Protein AF-W4LD55-F1 (afdb_monomer)

Organism: Entotheonella factor (NCBI:txid1429438)

Solvent-accessible surface area (backbone atoms only — not comparable to full-atom values): 10239 Å² total; per-residue (Å²): 138,57,74,70,55,60,53,50,52,51,53,53,50,52,52,50,54,53,56,60,57,56,64,62,52,56,57,54,54,51,50,52,51,52,32,53,51,38,55,53,46,55,49,50,61,71,70,50,87,52,65,65,62,43,61,71,48,47,62,62,53,52,53,50,45,52,56,52,32,73,79,42,75,81,41,36,62,46,27,16,40,42,3,40,52,31,7,55,43,19,62,71,68,42,89,46,65,74,56,14,34,56,34,6,49,52,5,30,55,29,4,52,51,11,28,20,73,75,38,65,76,55,64,53,50,81,87,45,53,70,66,66,43,56,67,50,55,77,75,62,46,51,93,43,35,65,27,52,49,14,31,49,50,2,45,52,26,29,28,66,56,35,70,87,38,66,74,46,57,68,45,48,67,58,48,50,57,49,49,57,51,40,52,64,30,43,53,56,48,56,62,63,75,76,112

Nearest PDB structures (foldseek):
  3uum-assembly2_B  TM=3.494E-01  e=8.112E+00  Rattus norvegicus
  6rk8-assembly1_A-2  TM=3.144E-01  e=7.367E+00  Homo sapiens

Secondary structure (DSSP, 8-state):
--HHHHHHHHHHHHHHHHHHHHHHHHHHHHHHHHHHHHHHHHHHHHT-S-HHHHHHHHHHHHHHHHHHHHH-TT-HHHHHHHHHHHHHHHHHT--SHHHHHHHHHHHHHHHHHHHHHH-GGGGG-TT--HHHHHHHHTT--GGGHHHHHHHHHHHHHHHHHTTT-HHHHTTHHHHHHHHHHHHHHHHHHHHHT--

Radius of gyration: 21.53 Å; Cα contacts (8 Å, |Δi|>4): 194; chains: 1; bounding box: 39×42×78 Å

Foldseek 3Di:
DPPPPVVVVVVVVVVVVVVVVVVVVVLVVLLVVLLVVLVVVLVVLVPDPDVVCSLVPLVVVLVVLVVSCVSVVQSLSSLLSNLLSLLVNLQPNPPDLVSSLVSLVSSLVSLLSSLCSVQVLSVPVVPDDPVSLLVSLVVDALSCLSSLVSNLSSLVSNCSSVVVDPVSVVCVVVSVSSVVSSVVRNVVVVVVVVD

pLDDT: mean 87.51, std 13.35, range [39.06, 98.56]

Structure (mmCIF, N/CA/C/O backbone):
data_AF-W4LD55-F1
#
_entry.id   AF-W4LD55-F1
#
loop_
_atom_site.group_PDB
_atom_site.id
_atom_site.type_symbol
_atom_site.label_atom_id
_atom_site.label_alt_id
_atom_site.label_comp_id
_atom_site.label_asym_id
_atom_site.label_entity_id
_atom_site.label_seq_id
_atom_site.pdbx_PDB_ins_code
_atom_site.Cartn_x
_atom_site.Cartn_y
_atom_site.Cartn_z
_atom_site.occupancy
_atom_site.B_iso_or_equiv
_atom_site.auth_seq_id
_atom_site.auth_comp_id
_atom_site.auth_asym_id
_atom_site.auth_atom_id
_atom_site.pdbx_PDB_model_num
ATOM 1 N N . MET A 1 1 ? 19.442 9.536 60.470 1.00 50.34 1 MET A N 1
ATOM 2 C CA . MET A 1 1 ? 19.322 9.179 59.034 1.00 50.34 1 MET A CA 1
ATOM 3 C C . MET A 1 1 ? 17.837 8.988 58.749 1.00 50.34 1 MET A C 1
ATOM 5 O O . MET A 1 1 ? 17.225 8.256 59.496 1.00 50.34 1 MET A O 1
ATOM 9 N N . SER A 1 2 ? 17.140 9.621 57.807 1.00 54.66 2 SER A N 1
ATOM 10 C CA . SER A 1 2 ? 17.554 9.988 56.449 1.00 54.66 2 SER A CA 1
ATOM 11 C C . SER A 1 2 ? 16.380 10.677 55.697 1.00 54.66 2 SER A C 1
ATOM 13 O O . SER A 1 2 ? 16.038 10.308 54.577 1.00 54.66 2 SER A O 1
ATOM 15 N N . ILE A 1 3 ? 15.745 11.700 56.293 1.00 56.81 3 ILE A N 1
ATOM 16 C CA . ILE A 1 3 ? 14.807 12.613 55.591 1.00 56.81 3 ILE A CA 1
ATOM 17 C C . ILE A 1 3 ? 15.403 13.182 54.280 1.00 56.81 3 ILE A C 1
ATOM 19 O O . ILE A 1 3 ? 14.704 13.133 53.264 1.00 56.81 3 ILE A O 1
ATOM 23 N N . PRO A 1 4 ? 16.685 13.617 54.217 1.00 62.56 4 PRO A N 1
ATOM 24 C CA . PRO A 1 4 ? 17.273 14.087 52.955 1.00 62.56 4 PRO A CA 1
ATOM 25 C C . PRO A 1 4 ? 17.385 12.989 51.885 1.00 62.56 4 PRO A C 1
ATOM 27 O O . PRO A 1 4 ? 17.342 13.276 50.693 1.00 62.56 4 PRO A O 1
ATOM 30 N N . TYR A 1 5 ? 17.461 11.718 52.289 1.00 62.50 5 TYR A N 1
ATOM 31 C CA . TYR A 1 5 ? 17.631 10.593 51.368 1.00 62.50 5 TYR A CA 1
ATOM 32 C C . TYR A 1 5 ? 16.333 10.266 50.621 1.00 62.50 5 TYR A C 1
ATOM 34 O O . TYR A 1 5 ? 16.361 9.973 49.430 1.00 62.50 5 TYR A O 1
ATOM 42 N N . ARG A 1 6 ? 15.175 10.392 51.289 1.00 68.56 6 ARG A N 1
ATOM 43 C CA . ARG A 1 6 ? 13.857 10.208 50.654 1.00 68.56 6 ARG A CA 1
ATOM 44 C C . ARG A 1 6 ? 13.518 11.328 49.668 1.00 68.56 6 ARG A C 1
ATOM 46 O O . ARG A 1 6 ? 12.853 11.066 48.668 1.00 68.56 6 ARG A O 1
ATOM 53 N N . LEU A 1 7 ? 13.978 12.551 49.941 1.00 68.50 7 LEU A N 1
ATOM 54 C CA . LEU A 1 7 ? 13.808 13.687 49.034 1.00 68.50 7 LEU A CA 1
ATOM 55 C C . LEU A 1 7 ? 14.691 13.529 47.787 1.00 68.50 7 LEU A C 1
ATOM 57 O O . LEU A 1 7 ? 14.204 13.673 46.670 1.00 68.50 7 LEU A O 1
ATOM 61 N N . CYS A 1 8 ? 15.954 13.134 47.979 1.00 73.88 8 CYS A N 1
ATOM 62 C CA . CYS A 1 8 ? 16.900 12.888 46.891 1.00 73.88 8 CYS A CA 1
ATOM 63 C C . CYS A 1 8 ? 16.430 11.744 45.970 1.00 73.88 8 CYS A C 1
ATOM 65 O O . CYS A 1 8 ? 16.435 11.887 44.749 1.00 73.88 8 CYS A O 1
ATOM 67 N N . LEU A 1 9 ? 15.908 10.650 46.542 1.00 76.12 9 LEU A N 1
ATOM 68 C CA . LEU A 1 9 ? 15.393 9.509 45.774 1.00 76.12 9 LEU A CA 1
ATOM 69 C C . LEU A 1 9 ? 14.199 9.884 44.873 1.00 76.12 9 LEU A C 1
ATOM 71 O O . LEU A 1 9 ? 14.117 9.426 43.736 1.00 76.12 9 LEU A O 1
ATOM 75 N N . ARG A 1 10 ? 13.296 10.754 45.350 1.00 77.44 10 ARG A N 1
ATOM 76 C CA . ARG A 1 10 ? 12.141 11.231 44.566 1.00 77.44 10 ARG A CA 1
ATOM 77 C C . ARG A 1 10 ? 12.545 12.164 43.426 1.00 77.44 10 ARG A C 1
ATOM 79 O O . ARG A 1 10 ? 11.961 12.078 42.350 1.00 77.44 10 ARG A O 1
ATOM 86 N N . VAL A 1 11 ? 13.545 13.021 43.640 1.00 81.19 11 VAL A N 1
ATOM 87 C CA . VAL A 1 11 ? 14.085 13.897 42.586 1.00 81.19 11 VAL A CA 1
ATOM 88 C C . VAL A 1 11 ? 14.760 13.067 41.493 1.00 81.19 11 VAL A C 1
ATOM 90 O O . VAL A 1 11 ? 14.512 13.303 40.314 1.00 81.19 11 VAL A O 1
ATOM 93 N N . VAL A 1 12 ? 15.529 12.038 41.867 1.00 82.62 12 VAL A N 1
ATOM 94 C CA . VAL A 1 12 ? 16.151 11.111 40.906 1.00 82.62 12 VAL A CA 1
ATOM 95 C C . VAL A 1 12 ? 15.097 10.312 40.130 1.00 82.62 12 VAL A C 1
ATOM 97 O O . VAL A 1 12 ? 15.218 10.186 38.915 1.00 82.62 12 VAL A O 1
ATOM 100 N N . GLN A 1 13 ? 14.031 9.828 40.781 1.00 81.50 13 GLN A N 1
ATOM 101 C CA . GLN A 1 13 ? 12.931 9.142 40.087 1.00 81.50 13 GLN A CA 1
ATOM 102 C C . GLN A 1 13 ? 12.195 10.056 39.096 1.00 81.50 13 GLN A C 1
ATOM 104 O O . GLN A 1 13 ? 11.916 9.630 37.979 1.00 81.50 13 GLN A O 1
ATOM 109 N N . LEU A 1 14 ? 11.908 11.308 39.468 1.00 82.44 14 LEU A N 1
ATOM 110 C CA . LEU A 1 14 ? 11.265 12.273 38.568 1.00 82.44 14 LEU A CA 1
ATOM 111 C C . LEU A 1 14 ? 12.168 12.646 37.384 1.00 82.44 14 LEU A C 1
ATOM 113 O O . LEU A 1 14 ? 11.680 12.751 36.261 1.00 82.44 14 LEU A O 1
ATOM 117 N N . ALA A 1 15 ? 13.479 12.779 37.608 1.00 80.44 15 ALA A N 1
ATOM 118 C CA . ALA A 1 15 ? 14.450 13.012 36.542 1.00 80.44 15 ALA A CA 1
ATOM 119 C C . ALA A 1 15 ? 14.557 11.813 35.583 1.00 80.44 15 ALA A C 1
ATOM 121 O O . ALA A 1 15 ? 14.589 12.011 34.371 1.00 80.44 15 ALA A O 1
ATOM 122 N N . LEU A 1 16 ? 14.539 10.574 36.098 1.00 78.44 16 LEU A N 1
ATOM 123 C CA . LEU A 1 16 ? 14.516 9.366 35.264 1.00 78.44 16 LEU A CA 1
ATOM 124 C C . LEU A 1 16 ? 13.236 9.276 34.423 1.00 78.44 16 LEU A C 1
ATOM 126 O O . LEU A 1 16 ? 13.314 8.991 33.234 1.00 78.44 16 LEU A O 1
ATOM 130 N N . ILE A 1 17 ? 12.065 9.554 35.006 1.00 78.81 17 ILE A N 1
ATOM 131 C CA . ILE A 1 17 ? 10.785 9.538 34.277 1.00 78.81 17 ILE A CA 1
ATOM 132 C C . ILE A 1 17 ? 10.765 10.627 33.192 1.00 78.81 17 ILE A C 1
ATOM 134 O O . ILE A 1 17 ? 10.321 10.366 32.075 1.00 78.81 17 ILE A O 1
ATOM 138 N N . GLY A 1 18 ? 11.296 11.819 33.486 1.00 75.81 18 GLY A N 1
ATOM 139 C CA . GLY A 1 18 ? 11.448 12.893 32.501 1.00 75.81 18 GLY A CA 1
ATOM 140 C C . GLY A 1 18 ? 12.381 12.514 31.346 1.00 75.81 18 GLY A C 1
ATOM 141 O O . GLY A 1 18 ? 12.059 12.774 30.188 1.00 75.81 18 GLY A O 1
ATOM 142 N N . LEU A 1 19 ? 13.496 11.837 31.641 1.00 70.75 19 LEU A N 1
ATOM 143 C CA . LEU A 1 19 ? 14.447 11.371 30.630 1.00 70.75 19 LEU A CA 1
ATOM 144 C C . LEU A 1 19 ? 13.855 10.252 29.752 1.00 70.75 19 LEU A C 1
ATOM 146 O O . LEU A 1 19 ? 14.026 10.283 28.537 1.00 70.75 19 LEU A O 1
ATOM 150 N N . LEU A 1 20 ? 13.088 9.316 30.330 1.00 62.50 20 LEU A N 1
ATOM 151 C CA . LEU A 1 20 ? 12.370 8.289 29.561 1.00 62.50 20 LEU A CA 1
ATOM 152 C C . LEU A 1 20 ? 11.254 8.878 28.678 1.00 62.50 20 LEU A C 1
ATOM 154 O O . LEU A 1 20 ? 11.018 8.371 27.583 1.00 62.50 20 LEU A O 1
ATOM 158 N N . GLY A 1 21 ? 10.591 9.954 29.114 1.00 62.47 21 GLY A N 1
ATOM 159 C CA . GLY A 1 21 ? 9.549 10.631 28.332 1.00 62.47 21 GLY A CA 1
ATOM 160 C C . GLY A 1 21 ? 10.072 11.389 27.105 1.00 62.47 21 GLY A C 1
ATOM 161 O O . GLY A 1 21 ? 9.354 11.533 26.119 1.00 62.47 21 GLY A O 1
ATOM 162 N N . LEU A 1 22 ? 11.331 11.837 27.124 1.00 60.56 22 LEU A N 1
ATOM 163 C CA . LEU A 1 22 ? 11.954 12.542 25.994 1.00 60.56 22 LEU A CA 1
ATOM 164 C C . LEU A 1 22 ? 12.282 11.608 24.816 1.00 60.56 22 LEU A C 1
ATOM 166 O O . LEU A 1 22 ? 12.295 12.051 23.668 1.00 60.56 22 LEU A O 1
ATOM 170 N N . HIS A 1 23 ? 12.491 10.312 25.066 1.00 58.44 23 HIS A N 1
ATOM 171 C CA . HIS A 1 23 ? 12.838 9.351 24.015 1.00 58.44 23 HIS A CA 1
ATOM 172 C C . HIS A 1 23 ? 11.662 8.976 23.097 1.00 58.44 23 HIS A C 1
ATOM 174 O O . HIS A 1 23 ? 11.882 8.671 21.926 1.00 58.44 23 HIS A O 1
ATOM 180 N N . THR A 1 24 ? 10.414 9.038 23.571 1.00 59.38 24 THR A N 1
ATOM 181 C CA . THR A 1 24 ? 9.228 8.687 22.761 1.00 59.38 24 THR A CA 1
ATOM 182 C C . THR A 1 24 ? 8.744 9.837 21.867 1.00 59.38 24 THR A C 1
ATOM 184 O O . THR A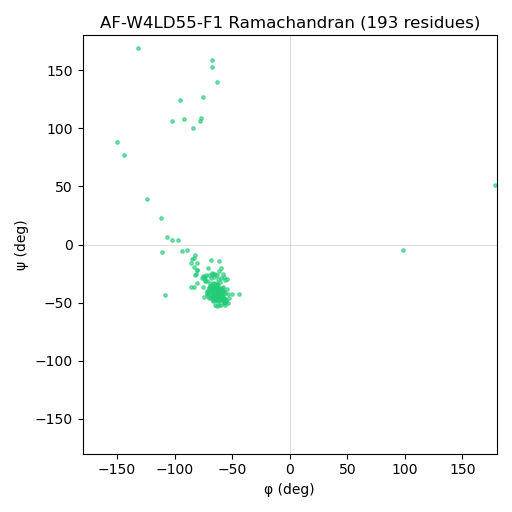 1 24 ? 8.065 9.608 20.861 1.00 59.38 24 THR A O 1
ATOM 187 N N . GLY A 1 25 ? 9.133 11.077 22.182 1.00 59.34 25 GLY A N 1
ATOM 188 C CA . GLY A 1 25 ? 8.743 12.270 21.427 1.00 59.34 25 GLY A CA 1
ATOM 189 C C . GLY A 1 25 ? 9.426 12.394 20.060 1.00 59.34 25 GLY A C 1
ATOM 190 O O . GLY A 1 25 ? 8.766 12.712 19.072 1.00 59.34 25 GLY A O 1
ATOM 191 N N . CYS A 1 26 ? 10.727 12.096 19.965 1.00 62.19 26 CYS A N 1
ATOM 192 C CA . CYS A 1 26 ? 11.478 12.241 18.710 1.00 62.19 26 CYS A CA 1
ATOM 193 C C . CYS A 1 26 ? 11.019 11.261 17.622 1.00 62.19 26 CYS A C 1
ATOM 195 O O . CYS A 1 26 ? 10.903 11.650 16.461 1.00 62.19 26 CYS A O 1
ATOM 197 N N . ALA A 1 27 ? 10.704 10.015 17.993 1.00 67.69 27 ALA A N 1
ATOM 198 C CA . ALA A 1 27 ? 10.224 9.004 17.050 1.00 67.69 27 ALA A CA 1
ATOM 199 C C . ALA A 1 27 ? 8.907 9.432 16.377 1.00 67.69 27 ALA A C 1
ATOM 201 O O . ALA A 1 27 ? 8.754 9.313 15.163 1.00 67.69 27 ALA A O 1
ATOM 202 N N . SER A 1 28 ? 7.993 10.024 17.152 1.00 71.06 28 SER A N 1
ATOM 203 C CA . SER A 1 28 ? 6.706 10.519 16.647 1.00 71.06 28 SER A CA 1
ATOM 204 C C . SER A 1 28 ? 6.869 11.709 15.691 1.00 71.06 28 SER A C 1
ATOM 206 O O . SER A 1 28 ? 6.162 11.809 14.689 1.00 71.06 28 SER A O 1
ATOM 208 N N . LEU A 1 29 ? 7.818 12.610 15.969 1.00 70.94 29 LEU A N 1
ATOM 209 C CA . LEU A 1 29 ? 8.114 13.752 15.095 1.00 70.94 29 LEU A CA 1
ATOM 210 C C . LEU A 1 29 ? 8.718 13.306 13.758 1.00 70.94 29 LEU A C 1
ATOM 212 O O . LEU A 1 29 ? 8.292 13.779 12.705 1.00 70.94 29 LEU A O 1
ATOM 216 N N . ILE A 1 30 ? 9.669 12.370 13.796 1.00 75.31 30 ILE A N 1
ATOM 217 C CA . ILE A 1 30 ? 10.313 11.826 12.593 1.00 75.31 30 ILE A CA 1
ATOM 218 C C . ILE A 1 30 ? 9.302 11.031 11.755 1.00 75.31 30 ILE A C 1
ATOM 220 O O . ILE A 1 30 ? 9.241 11.229 10.545 1.00 75.31 30 ILE A O 1
ATOM 224 N N . SER A 1 31 ? 8.460 10.204 12.385 1.00 73.75 31 SER A N 1
ATOM 225 C CA . SER A 1 31 ? 7.362 9.476 11.724 1.00 73.75 31 SER A CA 1
ATOM 226 C C . SER A 1 31 ? 6.400 10.417 11.000 1.00 73.75 31 SER A C 1
ATOM 228 O O . SER A 1 31 ? 6.096 10.205 9.827 1.00 73.75 31 SER A O 1
ATOM 230 N N . ASN A 1 32 ? 5.981 11.507 11.649 1.00 77.19 32 ASN A N 1
ATOM 231 C CA . ASN A 1 32 ? 5.100 12.492 11.023 1.00 77.19 32 ASN A CA 1
ATOM 232 C C . ASN A 1 32 ? 5.759 13.192 9.827 1.00 77.19 32 ASN A C 1
ATOM 234 O O . ASN A 1 32 ? 5.103 13.388 8.804 1.00 77.19 32 ASN A O 1
ATOM 238 N N . ALA A 1 33 ? 7.042 13.551 9.931 1.00 76.12 33 ALA A N 1
ATOM 239 C CA . ALA A 1 33 ? 7.782 14.160 8.827 1.00 76.12 33 ALA A CA 1
ATOM 240 C C . ALA A 1 33 ? 7.959 13.186 7.647 1.00 76.12 33 ALA A C 1
ATOM 242 O O . ALA A 1 33 ? 7.712 13.560 6.501 1.00 76.12 33 ALA A O 1
ATOM 243 N N . ALA A 1 34 ? 8.319 11.931 7.928 1.00 78.31 34 ALA A N 1
ATOM 244 C CA . ALA A 1 34 ? 8.456 10.868 6.934 1.00 78.31 34 ALA A CA 1
ATOM 245 C C . ALA A 1 34 ? 7.125 10.570 6.227 1.00 78.31 34 ALA A C 1
ATOM 247 O O . ALA A 1 34 ? 7.075 10.505 5.001 1.00 78.31 34 ALA A O 1
ATOM 248 N N . SER A 1 35 ? 6.033 10.472 6.988 1.00 74.56 35 SER A N 1
ATOM 249 C CA . SER A 1 35 ? 4.676 10.324 6.455 1.00 74.56 35 SER A CA 1
ATOM 250 C C . SER A 1 35 ? 4.273 11.502 5.563 1.00 74.56 35 SER A C 1
ATOM 252 O O . SER A 1 35 ? 3.772 11.300 4.461 1.00 74.56 35 SER A O 1
ATOM 254 N N . GLY A 1 36 ? 4.520 12.739 6.007 1.00 78.69 36 GLY A N 1
ATOM 255 C CA . GLY A 1 36 ? 4.206 13.934 5.222 1.00 78.69 36 GLY A CA 1
ATOM 256 C C . GLY A 1 36 ? 4.999 14.017 3.915 1.00 78.69 36 GLY A C 1
ATOM 257 O O . GLY A 1 36 ? 4.455 14.436 2.895 1.00 78.69 36 GLY A O 1
ATOM 258 N N . LEU A 1 37 ? 6.262 13.581 3.928 1.00 78.69 37 LEU A N 1
ATOM 259 C CA . LEU A 1 37 ? 7.079 13.441 2.724 1.00 78.69 37 LEU A CA 1
ATOM 260 C C . LEU A 1 37 ? 6.503 12.380 1.778 1.00 78.69 37 LEU A C 1
ATOM 262 O O . LEU A 1 37 ? 6.406 12.624 0.578 1.00 78.69 37 LEU A O 1
ATOM 266 N N . ALA A 1 38 ? 6.090 11.230 2.311 1.00 75.81 38 ALA A N 1
ATOM 267 C CA . ALA A 1 38 ? 5.511 10.147 1.524 1.00 75.81 38 ALA A CA 1
ATOM 268 C C . ALA A 1 38 ? 4.201 10.569 0.825 1.00 75.81 38 ALA A C 1
ATOM 270 O O . ALA A 1 38 ? 4.024 10.291 -0.362 1.00 75.81 38 ALA A O 1
ATOM 271 N N . ASP A 1 39 ? 3.333 11.316 1.517 1.00 75.69 39 ASP A N 1
ATOM 272 C CA . ASP A 1 39 ? 2.098 11.871 0.945 1.00 75.69 39 ASP A CA 1
ATOM 273 C C . ASP A 1 39 ? 2.393 12.867 -0.194 1.00 75.69 39 ASP A C 1
ATOM 275 O O . ASP A 1 39 ? 1.828 12.764 -1.287 1.00 75.69 39 ASP A O 1
ATOM 279 N N . GLN A 1 40 ? 3.309 13.817 0.032 1.00 78.50 40 GLN A N 1
ATOM 280 C CA . GLN A 1 40 ? 3.705 14.813 -0.978 1.00 78.50 40 GLN A CA 1
ATOM 281 C C . GLN A 1 40 ? 4.327 14.160 -2.211 1.00 78.50 40 GLN A C 1
ATOM 283 O O . GLN A 1 40 ? 4.088 14.579 -3.343 1.00 78.50 40 GLN A O 1
ATOM 288 N N . LEU A 1 41 ? 5.104 13.107 -1.996 1.00 73.69 41 LEU A N 1
ATOM 289 C CA . LEU A 1 41 ? 5.760 12.376 -3.058 1.00 73.69 41 LEU A CA 1
ATOM 290 C C . LEU A 1 41 ? 4.778 11.546 -3.888 1.00 73.69 41 LEU A C 1
ATOM 292 O O . LEU A 1 41 ? 4.846 11.563 -5.116 1.00 73.69 41 LEU A O 1
ATOM 296 N N . SER A 1 42 ? 3.829 10.870 -3.236 1.00 75.12 42 SER A N 1
ATOM 297 C CA . SER A 1 42 ? 2.747 10.176 -3.938 1.00 75.12 42 SER A CA 1
ATOM 298 C C . SER A 1 42 ? 1.951 11.151 -4.813 1.00 75.12 42 SER A C 1
ATOM 300 O O . SER A 1 42 ? 1.603 10.821 -5.949 1.00 75.12 42 SER A O 1
ATOM 302 N N . ALA A 1 43 ? 1.704 12.372 -4.326 1.00 74.81 43 ALA A N 1
ATOM 303 C CA . ALA A 1 43 ? 1.075 13.428 -5.116 1.00 74.81 43 ALA A CA 1
ATOM 304 C C . ALA A 1 43 ? 1.954 13.880 -6.297 1.00 74.81 43 ALA A C 1
ATOM 306 O O . ALA A 1 43 ? 1.452 14.035 -7.406 1.00 74.81 43 ALA A O 1
ATOM 307 N N . ALA A 1 44 ? 3.265 14.040 -6.100 1.00 76.31 44 ALA A N 1
ATOM 308 C CA . ALA A 1 44 ? 4.187 14.428 -7.168 1.00 76.31 44 ALA A CA 1
ATOM 309 C C . ALA A 1 44 ? 4.268 13.379 -8.290 1.00 76.31 44 ALA A C 1
ATOM 311 O O . ALA A 1 44 ? 4.224 13.738 -9.461 1.00 76.31 44 ALA A O 1
ATOM 312 N N . VAL A 1 45 ? 4.333 12.088 -7.942 1.00 72.88 45 VAL A N 1
ATOM 313 C CA . VAL A 1 45 ? 4.358 10.983 -8.916 1.00 72.88 45 VAL A CA 1
ATOM 314 C C . VAL A 1 45 ? 3.048 10.898 -9.701 1.00 72.88 45 VAL A C 1
ATOM 316 O O . VAL A 1 45 ? 3.071 10.725 -10.914 1.00 72.88 45 VAL A O 1
ATOM 319 N N . THR A 1 46 ? 1.905 11.035 -9.026 1.00 71.44 46 THR A N 1
ATOM 320 C CA . THR A 1 46 ? 0.584 10.939 -9.676 1.00 71.44 46 THR A CA 1
ATOM 321 C C . THR A 1 46 ? 0.226 12.164 -10.514 1.00 71.44 46 THR A C 1
ATOM 323 O O . THR A 1 46 ? -0.521 12.031 -11.479 1.00 71.44 46 THR A O 1
ATOM 326 N N . ASN A 1 47 ? 0.755 13.343 -10.176 1.00 77.44 47 ASN A N 1
ATOM 327 C CA . ASN A 1 47 ? 0.490 14.595 -10.887 1.00 77.44 47 ASN A CA 1
ATOM 328 C C . ASN A 1 47 ? 1.579 14.954 -11.919 1.00 77.44 47 ASN A C 1
ATOM 330 O O . ASN A 1 47 ? 1.528 16.030 -12.515 1.00 77.44 47 ASN A O 1
ATOM 334 N N . GLN A 1 48 ? 2.576 14.084 -12.117 1.00 82.69 48 GLN A N 1
ATOM 335 C CA . GLN A 1 48 ? 3.602 14.250 -13.144 1.00 82.69 48 GLN A CA 1
ATOM 336 C C . GLN A 1 48 ? 3.020 13.923 -14.526 1.00 82.69 48 GLN A C 1
ATOM 338 O O . GLN A 1 48 ? 2.451 12.854 -14.734 1.00 82.69 48 GLN A O 1
ATOM 343 N N . SER A 1 49 ? 3.176 14.846 -15.476 1.00 88.38 49 SER A N 1
ATOM 344 C CA . SER A 1 49 ? 2.651 14.713 -16.838 1.00 88.38 49 SER A CA 1
ATOM 345 C C . SER A 1 49 ? 3.575 13.947 -17.786 1.00 88.38 49 SER A C 1
ATOM 347 O O . SER A 1 49 ? 3.108 13.521 -18.840 1.00 88.38 49 SER A O 1
ATOM 349 N N . ASP A 1 50 ? 4.851 13.766 -17.429 1.00 90.81 50 ASP A N 1
ATOM 350 C CA . ASP A 1 50 ? 5.820 12.966 -18.185 1.00 90.81 50 ASP A CA 1
ATOM 351 C C . ASP A 1 50 ? 6.057 11.575 -17.551 1.00 90.81 50 ASP A C 1
ATOM 353 O O . ASP A 1 50 ? 6.742 11.469 -16.525 1.00 90.81 50 ASP A O 1
ATOM 357 N N . PRO A 1 51 ? 5.532 10.489 -18.154 1.00 87.94 51 PRO A N 1
ATOM 358 C CA . PRO A 1 51 ? 5.709 9.132 -17.647 1.00 87.94 51 PRO A CA 1
ATOM 359 C C . PRO A 1 51 ? 7.164 8.651 -17.617 1.00 87.94 51 PRO A C 1
ATOM 361 O O . PRO A 1 51 ? 7.495 7.853 -16.741 1.00 87.94 51 PRO A O 1
ATOM 364 N N . GLU A 1 52 ? 8.039 9.119 -18.517 1.00 92.12 52 GLU A N 1
ATOM 365 C CA . GLU A 1 52 ? 9.446 8.683 -18.526 1.00 92.12 52 GLU A CA 1
ATOM 366 C C . GLU A 1 52 ? 10.202 9.261 -17.321 1.00 92.12 52 GLU A C 1
ATOM 368 O O . GLU A 1 52 ? 10.906 8.532 -16.625 1.00 92.12 52 GLU A O 1
ATOM 373 N N . THR A 1 53 ? 9.952 10.525 -16.959 1.00 90.38 53 THR A N 1
ATOM 374 C CA . THR A 1 53 ? 10.470 11.097 -15.703 1.00 90.38 53 THR A CA 1
ATOM 375 C C . THR A 1 53 ? 10.020 10.288 -14.478 1.00 90.38 53 THR A C 1
ATOM 377 O O . THR A 1 53 ? 10.814 10.048 -13.564 1.00 90.38 53 THR A O 1
ATOM 380 N N . VAL A 1 54 ? 8.760 9.832 -14.438 1.00 89.12 54 VAL A N 1
ATOM 381 C CA . VAL A 1 54 ? 8.276 8.963 -13.347 1.00 89.12 54 VAL A CA 1
ATOM 382 C C . VAL A 1 54 ? 9.000 7.621 -13.357 1.00 89.12 54 VAL A C 1
ATOM 384 O O . VAL A 1 54 ? 9.432 7.156 -12.301 1.00 89.12 54 VAL A O 1
ATOM 387 N N . ARG A 1 55 ? 9.149 7.001 -14.529 1.00 91.44 55 ARG A N 1
ATOM 388 C CA . ARG A 1 55 ? 9.833 5.717 -14.703 1.00 91.44 55 ARG A CA 1
ATOM 389 C C . ARG A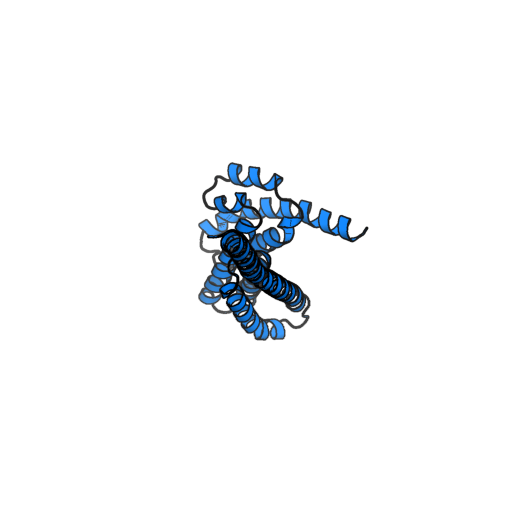 1 55 ? 11.276 5.760 -14.203 1.00 91.44 55 ARG A C 1
ATOM 391 O O . ARG A 1 55 ? 11.703 4.835 -13.509 1.00 91.44 55 ARG A O 1
ATOM 398 N N . ASP A 1 56 ? 12.000 6.824 -14.514 1.00 93.38 56 ASP A N 1
ATOM 399 C CA . ASP A 1 56 ? 13.411 6.950 -14.155 1.00 93.38 56 ASP A CA 1
ATOM 400 C C . ASP A 1 56 ? 13.601 7.390 -12.694 1.00 93.38 56 ASP A C 1
ATOM 402 O O . ASP A 1 56 ? 14.538 6.949 -12.026 1.00 93.38 56 ASP A O 1
ATOM 406 N N . GLY A 1 57 ? 12.691 8.212 -12.157 1.00 90.38 57 GLY A N 1
ATOM 407 C CA . GLY A 1 57 ? 12.779 8.746 -10.794 1.00 90.38 57 GLY A CA 1
ATOM 408 C C . GLY A 1 57 ? 12.197 7.847 -9.696 1.00 90.38 57 GLY A C 1
ATOM 409 O O . GLY A 1 57 ? 12.745 7.780 -8.592 1.00 90.38 57 GLY A O 1
ATOM 410 N N . ALA A 1 58 ? 11.102 7.128 -9.970 1.00 90.81 58 ALA A N 1
ATOM 411 C CA . ALA A 1 58 ? 10.391 6.315 -8.976 1.00 90.81 58 ALA A CA 1
ATOM 412 C C . ALA A 1 58 ? 11.271 5.288 -8.228 1.00 90.81 58 ALA A C 1
ATOM 414 O O . ALA A 1 58 ? 11.089 5.151 -7.016 1.00 90.81 58 ALA A O 1
ATOM 415 N N . PRO A 1 59 ? 12.257 4.610 -8.854 1.00 93.62 59 PRO A N 1
ATOM 416 C CA . PRO A 1 59 ? 13.126 3.673 -8.141 1.00 93.62 59 PRO A CA 1
ATOM 417 C C . PRO A 1 59 ? 13.899 4.290 -6.968 1.00 93.62 59 PRO A C 1
ATOM 419 O O . PRO A 1 59 ? 14.053 3.640 -5.934 1.00 93.62 59 PRO A O 1
ATOM 422 N N . ALA A 1 60 ? 14.356 5.542 -7.081 1.00 93.00 60 ALA A N 1
ATOM 423 C CA . ALA A 1 60 ? 15.055 6.217 -5.983 1.00 93.00 60 ALA A CA 1
ATOM 424 C C . ALA A 1 60 ? 14.122 6.439 -4.783 1.00 93.00 60 ALA A C 1
ATOM 426 O O . ALA A 1 60 ? 14.500 6.238 -3.628 1.00 93.00 60 ALA A O 1
ATOM 427 N N . TYR A 1 61 ? 12.870 6.787 -5.066 1.00 88.69 61 TYR A N 1
ATOM 428 C CA . TYR A 1 61 ? 11.833 6.970 -4.062 1.00 88.69 61 TYR A CA 1
ATOM 429 C C . TYR A 1 61 ? 11.392 5.667 -3.398 1.00 88.69 61 TYR A C 1
ATOM 431 O O . TYR A 1 61 ? 11.142 5.651 -2.196 1.00 88.69 61 TYR A O 1
ATOM 439 N N . MET A 1 62 ? 11.358 4.566 -4.146 1.00 93.75 62 MET A N 1
ATOM 440 C CA . MET A 1 62 ? 11.113 3.234 -3.592 1.00 93.75 62 MET A CA 1
ATOM 441 C C . MET A 1 62 ? 12.167 2.879 -2.534 1.00 93.75 62 MET A C 1
ATOM 443 O O . MET A 1 62 ? 11.811 2.466 -1.435 1.00 93.75 62 MET A O 1
ATOM 447 N N . LEU A 1 63 ? 13.451 3.123 -2.820 1.00 95.31 63 LEU A N 1
ATOM 448 C CA . LEU A 1 63 ? 14.536 2.898 -1.857 1.00 95.31 63 LEU A CA 1
ATOM 449 C C . LEU A 1 63 ? 14.466 3.844 -0.652 1.00 95.31 63 LEU A C 1
ATOM 451 O O . LEU A 1 63 ? 14.756 3.432 0.470 1.00 95.31 63 LEU A O 1
ATOM 455 N N . LEU A 1 64 ? 14.073 5.103 -0.865 1.00 92.19 64 LEU A N 1
ATOM 456 C CA . LEU A 1 64 ? 13.877 6.058 0.224 1.00 92.19 64 LEU A CA 1
ATOM 457 C C . LEU A 1 64 ? 12.782 5.586 1.190 1.00 92.19 64 LEU A C 1
ATOM 459 O O . LEU A 1 64 ? 12.996 5.594 2.400 1.00 92.19 64 LEU A O 1
ATOM 463 N N . LEU A 1 65 ? 11.628 5.162 0.668 1.00 92.69 65 LEU A N 1
ATOM 464 C CA . LEU A 1 65 ? 10.525 4.656 1.488 1.00 92.69 65 LEU A CA 1
ATOM 465 C C . LEU A 1 65 ? 10.921 3.375 2.233 1.00 92.69 65 LEU A C 1
ATOM 467 O O . LEU A 1 65 ? 10.618 3.264 3.418 1.00 92.69 65 LEU A O 1
ATOM 471 N N . ASP A 1 66 ? 11.657 2.464 1.589 1.00 94.44 66 ASP A N 1
ATOM 472 C CA . ASP A 1 66 ? 12.216 1.278 2.251 1.00 94.44 66 ASP A CA 1
ATOM 473 C C . ASP A 1 66 ? 13.139 1.671 3.421 1.00 94.44 66 ASP A C 1
ATOM 475 O O . ASP A 1 66 ? 13.021 1.127 4.516 1.00 94.44 66 ASP A O 1
ATOM 479 N N . GLY A 1 67 ? 14.026 2.653 3.222 1.00 93.44 67 GLY A N 1
ATOM 480 C CA . GLY A 1 67 ? 14.934 3.134 4.267 1.00 93.44 67 GLY A CA 1
ATOM 481 C C . GLY A 1 67 ? 14.215 3.820 5.433 1.00 93.44 67 GLY A C 1
ATOM 482 O O . GLY A 1 67 ? 14.605 3.657 6.587 1.00 93.44 67 GLY A O 1
ATOM 483 N N . LEU A 1 68 ? 13.135 4.555 5.157 1.00 91.31 68 LEU A N 1
ATOM 484 C CA . LEU A 1 68 ? 12.288 5.132 6.203 1.00 91.31 68 LEU A CA 1
ATOM 485 C C . LEU A 1 68 ? 11.538 4.039 6.982 1.00 91.31 68 LEU A C 1
ATOM 487 O O . LEU A 1 68 ? 11.398 4.146 8.201 1.00 91.31 68 LEU A O 1
ATOM 491 N N . LEU A 1 69 ? 11.091 2.981 6.297 1.00 93.00 69 LEU A N 1
ATOM 492 C CA . LEU A 1 69 ? 10.424 1.835 6.919 1.00 93.00 69 LEU A CA 1
ATOM 493 C C . LEU A 1 69 ? 11.374 1.010 7.791 1.00 93.00 69 LEU A C 1
ATOM 495 O O . LEU A 1 69 ? 10.922 0.444 8.778 1.00 93.00 69 LEU A O 1
ATOM 499 N N . GLU A 1 70 ? 12.673 0.982 7.497 1.00 92.38 70 GLU A N 1
ATOM 500 C CA . GLU A 1 70 ? 13.659 0.358 8.391 1.00 92.38 70 GLU A CA 1
ATOM 501 C C . GLU A 1 70 ? 13.683 1.046 9.770 1.00 92.38 70 GLU A C 1
ATOM 503 O O . GLU A 1 70 ? 13.777 0.389 10.805 1.00 92.38 70 GLU A O 1
ATOM 508 N N . GLY A 1 71 ? 13.542 2.377 9.802 1.00 85.94 71 GLY A N 1
ATOM 509 C CA . GLY A 1 71 ? 13.484 3.149 11.047 1.00 85.94 71 GLY A CA 1
ATOM 510 C C . GLY A 1 71 ? 12.111 3.154 11.727 1.00 85.94 71 GLY A C 1
ATOM 511 O O . GLY A 1 71 ? 12.031 3.354 12.940 1.00 85.94 71 GLY A O 1
ATOM 512 N N . ASN A 1 72 ? 11.031 2.958 10.967 1.00 87.56 72 ASN A N 1
ATOM 513 C CA . ASN A 1 72 ? 9.662 2.949 11.477 1.00 87.56 72 ASN A CA 1
ATOM 514 C C . ASN A 1 72 ? 8.793 1.912 10.739 1.00 87.56 72 ASN A C 1
ATOM 516 O O . ASN A 1 72 ? 7.995 2.271 9.865 1.00 87.56 72 ASN A O 1
ATOM 520 N N . PRO A 1 73 ? 8.945 0.618 11.071 1.00 91.88 73 PRO A N 1
ATOM 521 C CA . PRO A 1 73 ? 8.389 -0.465 10.267 1.00 91.88 73 PRO A CA 1
ATOM 522 C C . PRO A 1 73 ? 6.866 -0.514 10.275 1.00 91.88 73 PRO A C 1
ATOM 524 O O . PRO A 1 73 ? 6.293 -1.036 9.321 1.00 91.88 73 PRO A O 1
ATOM 527 N N . ASP A 1 74 ? 6.219 0.024 11.308 1.00 93.81 74 ASP A N 1
ATOM 528 C CA . ASP A 1 74 ? 4.779 -0.110 11.536 1.00 93.81 74 ASP A CA 1
ATOM 529 C C . ASP A 1 74 ? 4.021 1.219 11.372 1.00 93.81 74 ASP A C 1
ATOM 531 O O . ASP A 1 74 ? 2.919 1.384 11.892 1.00 93.81 74 ASP A O 1
ATOM 535 N N . ASP A 1 75 ? 4.583 2.175 10.624 1.00 93.56 75 ASP A N 1
ATOM 536 C CA . ASP A 1 75 ? 3.863 3.385 10.219 1.00 93.56 75 ASP A CA 1
ATOM 537 C C . ASP A 1 75 ? 2.894 3.066 9.065 1.00 93.56 75 ASP A C 1
ATOM 539 O O . ASP A 1 75 ? 3.328 2.836 7.929 1.00 93.56 75 ASP A O 1
ATOM 543 N N . PRO A 1 76 ? 1.567 3.061 9.301 1.00 94.25 76 PRO A N 1
ATOM 544 C CA . PRO A 1 76 ? 0.608 2.657 8.283 1.00 94.25 76 PRO A CA 1
ATOM 545 C C . PRO A 1 76 ? 0.546 3.621 7.095 1.00 94.25 76 PRO A C 1
ATOM 547 O O . PRO A 1 76 ? 0.175 3.197 6.001 1.00 94.25 76 PRO A O 1
ATOM 550 N N . LYS A 1 77 ? 0.895 4.903 7.273 1.00 92.00 77 LYS A N 1
ATOM 551 C CA . LYS A 1 77 ? 0.907 5.870 6.167 1.00 92.00 77 LYS A CA 1
ATOM 552 C C . LYS A 1 77 ? 2.107 5.628 5.269 1.00 92.00 77 LYS A C 1
ATOM 554 O O . LYS A 1 77 ? 1.954 5.562 4.051 1.00 92.00 77 LYS A O 1
ATOM 559 N N . LEU A 1 78 ? 3.277 5.431 5.872 1.00 93.69 78 LEU A N 1
ATOM 560 C CA . LEU A 1 78 ? 4.499 5.137 5.135 1.00 93.69 78 LEU A CA 1
ATOM 561 C C . LEU A 1 78 ? 4.394 3.801 4.384 1.00 93.69 78 LEU A C 1
ATOM 563 O O . LEU A 1 78 ? 4.729 3.730 3.202 1.00 93.69 78 LEU A O 1
ATOM 567 N N . LEU A 1 79 ? 3.842 2.769 5.033 1.00 96.94 79 LEU A N 1
ATOM 568 C CA . LEU A 1 79 ? 3.550 1.480 4.402 1.00 96.94 79 LEU A CA 1
ATOM 569 C C . LEU A 1 79 ? 2.567 1.626 3.227 1.00 96.94 79 LEU A C 1
ATOM 571 O O . LEU A 1 79 ? 2.794 1.047 2.167 1.00 96.94 79 LEU A O 1
ATOM 575 N N . ALA A 1 80 ? 1.495 2.412 3.376 1.00 95.56 80 ALA A N 1
ATOM 576 C CA . ALA A 1 80 ? 0.520 2.638 2.305 1.00 95.56 80 ALA A CA 1
ATOM 577 C C . ALA A 1 80 ? 1.111 3.402 1.107 1.00 95.56 80 ALA A C 1
ATOM 5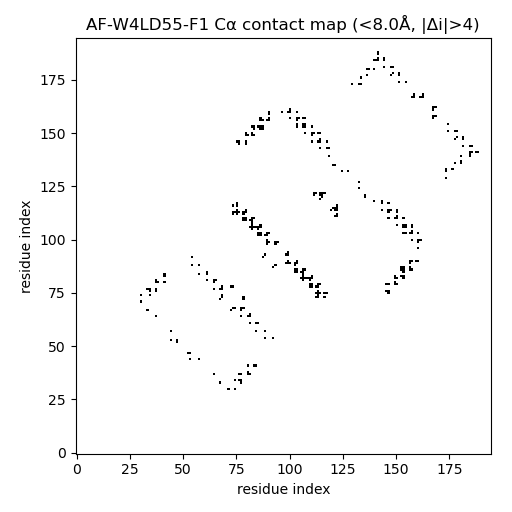79 O O . ALA A 1 80 ? 0.809 3.078 -0.046 1.00 95.56 80 ALA A O 1
ATOM 580 N N . ALA A 1 81 ? 1.976 4.386 1.364 1.00 93.50 81 ALA A N 1
ATOM 581 C CA . ALA A 1 81 ? 2.683 5.117 0.318 1.00 93.50 81 ALA A CA 1
ATOM 582 C C . ALA A 1 81 ? 3.674 4.213 -0.432 1.00 93.50 81 ALA A C 1
ATOM 584 O O . ALA A 1 81 ? 3.663 4.181 -1.664 1.00 93.50 81 ALA A O 1
ATOM 585 N N . ALA A 1 82 ? 4.467 3.416 0.296 1.00 95.62 82 ALA A N 1
ATOM 586 C CA . ALA A 1 82 ? 5.366 2.429 -0.299 1.00 95.62 82 ALA A CA 1
ATOM 587 C C . ALA A 1 82 ? 4.587 1.412 -1.140 1.00 95.62 82 ALA A C 1
ATOM 589 O O . ALA A 1 82 ? 4.916 1.195 -2.304 1.00 95.62 82 ALA A O 1
ATOM 590 N N . ALA A 1 83 ? 3.501 0.856 -0.600 1.00 97.56 83 ALA A N 1
ATOM 591 C CA . ALA A 1 83 ? 2.624 -0.054 -1.326 1.00 97.56 83 ALA A CA 1
ATOM 592 C C . ALA A 1 83 ? 2.129 0.546 -2.647 1.00 97.56 83 ALA A C 1
ATOM 594 O O . ALA A 1 83 ? 2.268 -0.074 -3.699 1.00 97.56 83 ALA A O 1
ATOM 595 N N . SER A 1 84 ? 1.601 1.769 -2.608 1.00 94.12 84 SER A N 1
ATOM 596 C CA . SER A 1 84 ? 1.054 2.436 -3.792 1.00 94.12 84 SER A CA 1
ATOM 597 C C . SER A 1 84 ? 2.127 2.705 -4.853 1.00 94.12 84 SER A C 1
ATOM 599 O O . SER A 1 84 ? 1.876 2.479 -6.037 1.00 94.12 84 SER A O 1
ATOM 601 N N . LEU A 1 85 ? 3.329 3.131 -4.444 1.00 93.50 85 LEU A N 1
ATOM 602 C CA . LEU A 1 85 ? 4.446 3.392 -5.358 1.00 93.50 85 LEU A CA 1
ATOM 603 C C . LEU A 1 85 ? 4.987 2.106 -5.995 1.00 93.50 85 LEU A C 1
ATOM 605 O O . LEU A 1 85 ? 5.184 2.046 -7.207 1.00 93.50 85 LEU A O 1
ATOM 609 N N . TYR A 1 86 ? 5.203 1.059 -5.196 1.00 96.88 86 TYR A N 1
ATOM 610 C CA . TYR A 1 86 ? 5.659 -0.233 -5.709 1.00 96.88 86 TYR A CA 1
ATOM 611 C C . TYR A 1 86 ? 4.622 -0.877 -6.636 1.00 96.88 86 TYR A C 1
ATOM 613 O O . TYR A 1 86 ? 4.997 -1.475 -7.645 1.00 96.88 86 TYR A O 1
ATOM 621 N N . ALA A 1 87 ? 3.330 -0.741 -6.321 1.00 96.06 87 ALA A N 1
ATOM 622 C CA . ALA A 1 87 ? 2.240 -1.258 -7.140 1.00 96.06 87 ALA A CA 1
ATOM 623 C C . ALA A 1 87 ? 2.172 -0.558 -8.500 1.00 96.06 87 ALA A C 1
ATOM 625 O O . ALA A 1 87 ? 2.172 -1.230 -9.532 1.00 96.06 87 ALA A O 1
ATOM 626 N N . SER A 1 88 ? 2.147 0.779 -8.509 1.00 91.25 88 SER A N 1
ATOM 627 C CA . SER A 1 88 ? 2.056 1.564 -9.743 1.00 91.25 88 SER A CA 1
ATOM 628 C C . SER A 1 88 ? 3.280 1.347 -10.629 1.00 91.25 88 SER A C 1
ATOM 630 O O . SER A 1 88 ? 3.137 1.051 -11.815 1.00 91.25 88 SER A O 1
ATOM 632 N N . TYR A 1 89 ? 4.480 1.385 -10.048 1.00 93.88 89 TYR A N 1
ATOM 633 C CA . TYR A 1 89 ? 5.708 1.158 -10.794 1.00 93.88 89 TYR A CA 1
ATOM 634 C C . TYR A 1 89 ? 5.812 -0.281 -11.312 1.00 93.88 89 TYR A C 1
ATOM 636 O O . TYR A 1 89 ? 6.088 -0.504 -12.491 1.00 93.88 89 TYR A O 1
ATOM 644 N N . GLY A 1 90 ? 5.565 -1.270 -10.448 1.00 95.44 90 GLY A N 1
ATOM 645 C CA . GLY A 1 90 ? 5.660 -2.687 -10.794 1.00 95.44 90 GLY A CA 1
ATOM 646 C C . GLY A 1 90 ? 4.657 -3.122 -11.863 1.00 95.44 90 GLY A C 1
ATOM 647 O O . GLY A 1 90 ? 4.993 -3.965 -12.688 1.00 95.44 90 GLY A O 1
ATOM 648 N N . ALA A 1 91 ? 3.455 -2.541 -11.881 1.00 91.62 91 ALA A N 1
ATOM 649 C CA . ALA A 1 91 ? 2.422 -2.883 -12.856 1.00 91.62 91 ALA A CA 1
ATOM 650 C C . ALA A 1 91 ? 2.575 -2.177 -14.215 1.00 91.62 91 ALA A C 1
ATOM 652 O O . ALA A 1 91 ? 2.063 -2.689 -15.212 1.00 91.62 91 ALA A O 1
ATOM 653 N N . VAL A 1 92 ? 3.220 -1.004 -14.255 1.00 91.44 92 VAL A N 1
ATOM 654 C CA . VAL A 1 92 ? 3.281 -0.152 -15.458 1.00 91.44 92 VAL A CA 1
ATOM 655 C C . VAL A 1 92 ? 4.663 -0.146 -16.108 1.00 91.44 92 VAL A C 1
ATOM 657 O O . VAL A 1 92 ? 4.753 -0.247 -17.326 1.00 91.44 92 VAL A O 1
ATOM 660 N N . PHE A 1 93 ? 5.735 -0.042 -15.320 1.00 93.38 93 PHE A N 1
ATOM 661 C CA . PHE A 1 93 ? 7.083 0.259 -15.821 1.00 93.38 93 PHE A CA 1
ATOM 662 C C . PHE A 1 93 ? 8.076 -0.907 -15.725 1.00 93.38 93 PHE A C 1
ATOM 664 O O . PHE A 1 93 ? 9.219 -0.795 -16.173 1.00 93.38 93 PHE A O 1
ATOM 671 N N . ALA A 1 94 ? 7.698 -2.024 -15.101 1.00 93.62 94 ALA A N 1
ATOM 672 C CA . ALA A 1 94 ? 8.571 -3.187 -15.005 1.00 93.62 94 ALA A CA 1
ATOM 673 C C . ALA A 1 94 ? 8.468 -4.066 -16.263 1.00 93.62 94 ALA A C 1
ATOM 675 O O . ALA A 1 94 ? 7.579 -4.902 -16.376 1.00 93.62 94 ALA A O 1
ATOM 676 N N . ASP A 1 95 ? 9.442 -3.930 -17.166 1.00 90.19 95 ASP A N 1
ATOM 677 C CA . ASP A 1 95 ? 9.463 -4.643 -18.457 1.00 90.19 95 ASP A CA 1
ATOM 678 C C . ASP A 1 95 ? 9.653 -6.168 -18.334 1.00 90.19 95 ASP A C 1
ATOM 680 O O . ASP A 1 95 ? 9.260 -6.943 -19.202 1.00 90.19 95 ASP A O 1
ATOM 684 N N . ASN A 1 96 ? 10.287 -6.624 -17.250 1.00 95.50 96 ASN A N 1
ATOM 685 C CA . ASN A 1 96 ? 10.540 -8.040 -17.002 1.00 95.50 96 ASN A CA 1
ATOM 686 C C . ASN A 1 96 ? 9.437 -8.634 -16.100 1.00 95.50 96 ASN A C 1
ATOM 688 O O . ASN A 1 96 ? 9.304 -8.164 -14.966 1.00 95.50 96 ASN A O 1
ATOM 692 N N . PRO A 1 97 ? 8.731 -9.706 -16.516 1.00 95.62 97 PRO A N 1
ATOM 693 C CA . PRO A 1 97 ? 7.647 -10.300 -15.728 1.00 95.62 97 PRO A CA 1
ATOM 694 C C . PRO A 1 97 ? 8.063 -10.723 -14.314 1.00 95.62 97 PRO A C 1
ATOM 696 O O . PRO A 1 97 ? 7.377 -10.409 -13.347 1.00 95.62 97 PRO A O 1
ATOM 699 N N . ASN A 1 98 ? 9.243 -11.334 -14.153 1.00 97.06 98 ASN A N 1
ATOM 700 C CA . ASN A 1 98 ? 9.746 -11.728 -12.832 1.00 97.06 98 ASN A CA 1
ATOM 701 C C . ASN A 1 98 ? 10.046 -10.510 -11.947 1.00 97.06 98 ASN A C 1
ATOM 703 O O . ASN A 1 98 ? 9.909 -10.572 -10.727 1.00 97.06 98 ASN A O 1
ATOM 707 N N . ARG A 1 99 ? 10.496 -9.397 -12.538 1.00 96.88 99 ARG A N 1
ATOM 708 C CA . ARG A 1 99 ? 10.694 -8.137 -11.808 1.00 96.88 99 ARG A CA 1
ATOM 709 C C . ARG A 1 99 ? 9.348 -7.530 -11.412 1.00 96.88 99 ARG A C 1
ATOM 711 O O . ARG A 1 99 ? 9.203 -7.153 -10.255 1.00 96.88 99 ARG A O 1
ATOM 718 N N . ALA A 1 100 ? 8.385 -7.474 -12.330 1.00 97.75 100 ALA A N 1
ATOM 719 C CA . ALA A 1 100 ? 7.034 -6.983 -12.067 1.00 97.75 100 ALA A CA 1
ATOM 720 C C . ALA A 1 100 ? 6.369 -7.768 -10.925 1.00 97.75 100 ALA A C 1
ATOM 722 O O . ALA A 1 100 ? 5.889 -7.170 -9.960 1.00 97.75 100 ALA A O 1
ATOM 723 N N . ALA A 1 101 ? 6.450 -9.101 -10.971 1.00 97.88 101 ALA A N 1
ATOM 724 C CA . ALA A 1 101 ? 5.965 -9.996 -9.925 1.00 97.88 101 ALA A CA 1
ATOM 725 C C . ALA A 1 101 ? 6.587 -9.673 -8.555 1.00 97.88 101 ALA A C 1
ATOM 727 O O . ALA A 1 101 ? 5.869 -9.385 -7.603 1.00 97.88 101 ALA A O 1
ATOM 728 N N . ARG A 1 102 ? 7.924 -9.590 -8.454 1.00 98.19 102 ARG A N 1
ATOM 729 C CA . ARG A 1 102 ? 8.598 -9.259 -7.180 1.00 98.19 102 ARG A CA 1
ATOM 730 C C . ARG A 1 102 ? 8.219 -7.885 -6.622 1.00 98.19 102 ARG A C 1
ATOM 732 O O . ARG A 1 102 ? 8.082 -7.734 -5.410 1.00 98.19 102 ARG A O 1
ATOM 739 N N . LEU A 1 103 ? 8.099 -6.873 -7.482 1.00 98.31 103 LEU A N 1
ATOM 740 C CA . LEU A 1 103 ? 7.776 -5.510 -7.049 1.00 98.31 103 LEU A CA 1
ATOM 741 C C . LEU A 1 103 ? 6.333 -5.407 -6.551 1.00 98.31 103 LEU A C 1
ATOM 743 O O . LEU A 1 103 ? 6.084 -4.811 -5.506 1.00 98.31 103 LEU A O 1
ATOM 747 N N . THR A 1 104 ? 5.398 -6.030 -7.262 1.00 98.44 104 THR A N 1
ATOM 748 C CA . THR A 1 104 ? 3.980 -6.061 -6.876 1.00 98.44 104 THR A CA 1
ATOM 749 C C . THR A 1 104 ? 3.711 -6.966 -5.668 1.00 98.44 104 THR A C 1
ATOM 751 O O . THR A 1 104 ? 2.865 -6.630 -4.847 1.00 98.44 104 THR A O 1
ATOM 754 N N . GLU A 1 105 ? 4.478 -8.043 -5.474 1.00 98.50 105 GLU A N 1
ATOM 755 C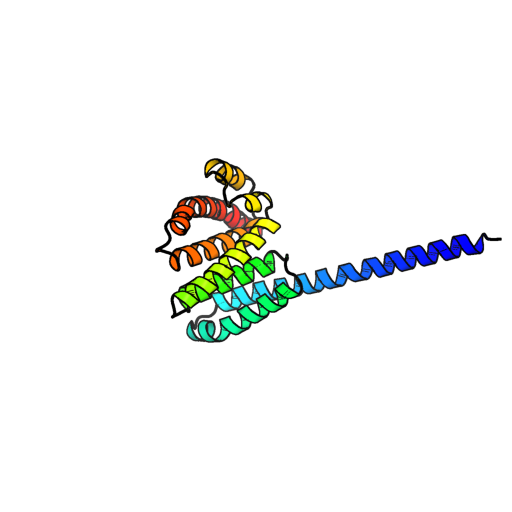 CA . GLU A 1 105 ? 4.471 -8.848 -4.240 1.00 98.50 105 GLU A CA 1
ATOM 756 C C . GLU A 1 105 ? 4.889 -8.000 -3.027 1.00 98.50 105 GLU A C 1
ATOM 758 O O . GLU A 1 105 ? 4.198 -7.957 -2.008 1.00 98.50 105 GLU A O 1
ATOM 763 N N . ARG A 1 106 ? 5.981 -7.229 -3.151 1.00 98.56 106 ARG A N 1
ATOM 764 C CA . ARG A 1 106 ? 6.398 -6.294 -2.095 1.00 98.56 106 ARG A CA 1
ATOM 765 C C . ARG A 1 106 ? 5.329 -5.232 -1.824 1.00 98.56 106 ARG A C 1
ATOM 767 O O . ARG A 1 106 ? 5.041 -4.953 -0.660 1.00 98.56 106 ARG A O 1
ATOM 774 N N . ALA A 1 107 ? 4.717 -4.679 -2.874 1.00 98.44 107 ALA A N 1
ATOM 775 C CA . ALA A 1 107 ? 3.611 -3.733 -2.742 1.00 98.44 107 ALA A CA 1
ATOM 776 C C . ALA A 1 107 ? 2.460 -4.319 -1.914 1.00 98.44 107 ALA A C 1
ATOM 778 O O . ALA A 1 107 ? 1.996 -3.691 -0.962 1.00 98.44 107 ALA A O 1
ATOM 779 N N . ARG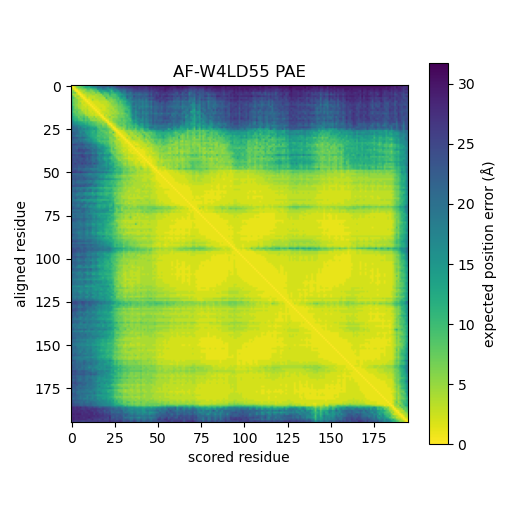 A 1 108 ? 2.036 -5.542 -2.260 1.00 98.44 108 ARG A N 1
ATOM 780 C CA . ARG A 1 108 ? 0.969 -6.281 -1.580 1.00 98.44 108 ARG A CA 1
ATOM 781 C C . ARG A 1 108 ? 1.286 -6.453 -0.098 1.00 98.44 108 ARG A C 1
ATOM 783 O O . ARG A 1 108 ? 0.455 -6.107 0.737 1.00 98.44 108 ARG A O 1
ATOM 790 N N . HIS A 1 109 ? 2.500 -6.884 0.241 1.00 98.38 109 HIS A N 1
ATOM 791 C CA . HIS A 1 109 ? 2.926 -7.039 1.633 1.00 98.38 109 HIS A CA 1
ATOM 792 C C . HIS A 1 109 ? 2.900 -5.732 2.433 1.00 98.38 109 HIS A C 1
ATOM 794 O O . HIS A 1 109 ? 2.416 -5.721 3.567 1.00 98.38 109 HIS A O 1
ATOM 800 N N . TYR A 1 110 ? 3.387 -4.620 1.872 1.00 98.56 110 TYR A N 1
ATOM 801 C CA . TYR A 1 110 ? 3.295 -3.326 2.555 1.00 98.56 110 TYR A CA 1
ATOM 802 C C . TYR A 1 110 ? 1.843 -2.898 2.773 1.00 98.56 110 TYR A C 1
ATOM 804 O O . TYR A 1 110 ? 1.498 -2.437 3.861 1.00 98.56 110 TYR A O 1
ATOM 812 N N . ALA A 1 111 ? 0.973 -3.113 1.787 1.00 98.31 111 ALA A N 1
ATOM 813 C CA . ALA A 1 111 ? -0.428 -2.724 1.875 1.00 98.31 111 ALA A CA 1
ATOM 814 C C . ALA A 1 111 ? -1.210 -3.555 2.904 1.00 98.31 111 ALA A C 1
ATOM 816 O O . ALA A 1 111 ? -2.009 -3.013 3.669 1.00 98.31 111 ALA A O 1
ATOM 817 N N . GLU A 1 112 ? -0.952 -4.865 2.958 1.00 98.25 112 GLU A N 1
ATOM 818 C CA . GLU A 1 112 ? -1.519 -5.765 3.966 1.00 98.25 112 GLU A CA 1
ATOM 819 C C . GLU A 1 112 ? -1.138 -5.329 5.379 1.00 98.25 112 GLU A C 1
ATOM 821 O O . GLU A 1 112 ? -2.004 -5.231 6.249 1.00 98.25 112 GLU A O 1
ATOM 826 N N . ARG A 1 113 ? 0.140 -5.000 5.599 1.00 98.25 113 ARG A N 1
ATOM 827 C CA . ARG A 1 113 ? 0.622 -4.493 6.889 1.00 98.25 113 ARG A CA 1
ATOM 828 C C . ARG A 1 113 ? -0.016 -3.148 7.237 1.00 98.25 113 ARG A C 1
ATOM 830 O O . ARG A 1 113 ? -0.532 -3.000 8.343 1.00 98.25 113 ARG A O 1
ATOM 837 N N . ALA A 1 114 ? -0.048 -2.202 6.294 1.00 98.06 114 ALA A N 1
ATOM 838 C CA . ALA A 1 114 ? -0.650 -0.882 6.491 1.00 98.06 114 ALA A CA 1
ATOM 839 C C . ALA A 1 114 ? -2.113 -0.977 6.944 1.00 98.06 114 ALA A C 1
ATOM 841 O O . ALA A 1 114 ? -2.533 -0.314 7.902 1.00 98.06 114 ALA A O 1
ATOM 842 N N . LEU A 1 115 ? -2.895 -1.809 6.249 1.00 98.31 115 LEU A N 1
ATOM 843 C CA . LEU A 1 115 ? -4.308 -1.989 6.543 1.00 98.31 115 LEU A CA 1
ATOM 844 C C . LEU A 1 115 ? -4.515 -2.767 7.844 1.00 98.31 115 LEU A C 1
ATOM 846 O O . LEU A 1 115 ? -5.345 -2.346 8.642 1.00 98.31 115 LEU A O 1
ATOM 850 N N . CYS A 1 116 ? -3.719 -3.805 8.112 1.00 98.25 116 CYS A N 1
ATOM 851 C CA . CYS A 1 116 ? -3.752 -4.551 9.373 1.00 98.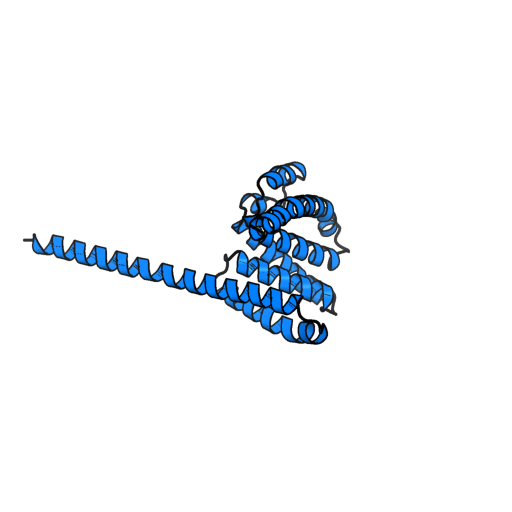25 116 CYS A CA 1
ATOM 852 C C . CYS A 1 116 ? -3.517 -3.639 10.587 1.00 98.25 116 CYS A C 1
ATOM 854 O O . CYS A 1 116 ? -4.315 -3.645 11.525 1.00 98.25 116 CYS A O 1
ATOM 856 N N . ILE A 1 117 ? -2.497 -2.776 10.536 1.00 97.94 117 ILE A N 1
ATOM 857 C CA . ILE A 1 117 ? -2.204 -1.805 11.605 1.00 97.94 117 ILE A CA 1
ATOM 858 C C . ILE A 1 117 ? -3.344 -0.789 11.762 1.00 97.94 117 ILE A C 1
ATOM 860 O O . ILE A 1 117 ? -3.754 -0.464 12.875 1.00 97.94 117 ILE A O 1
ATOM 864 N N . SER A 1 118 ? -3.894 -0.296 10.649 1.00 97.31 118 SER A N 1
ATOM 865 C CA . SER A 1 118 ? -4.971 0.707 10.675 1.00 97.31 118 SER A CA 1
ATOM 866 C C . SER A 1 118 ? -6.333 0.131 11.063 1.00 97.31 118 SER A C 1
ATOM 868 O O . SER A 1 118 ? -7.204 0.857 11.550 1.00 97.31 118 SER A O 1
ATOM 870 N N . TYR A 1 119 ? -6.538 -1.156 10.800 1.00 98.12 119 TYR A N 1
ATOM 871 C CA . TYR A 1 119 ? -7.804 -1.854 10.915 1.00 98.12 119 TYR A CA 1
ATOM 872 C C . TYR A 1 119 ? -7.558 -3.331 11.256 1.00 98.12 119 TYR A C 1
ATOM 874 O O . TYR A 1 119 ? -7.491 -4.193 10.381 1.00 98.12 119 TYR A O 1
ATOM 882 N N . ALA A 1 120 ? -7.465 -3.623 12.555 1.00 97.56 120 ALA A N 1
ATOM 883 C CA . ALA A 1 120 ? -7.035 -4.921 13.085 1.00 97.56 120 ALA A CA 1
ATOM 884 C C . ALA A 1 120 ? -7.829 -6.139 12.569 1.00 97.56 120 ALA A C 1
ATOM 886 O O . ALA A 1 120 ? -7.276 -7.230 12.454 1.00 97.56 120 ALA A O 1
ATOM 887 N N . GLN A 1 121 ? -9.112 -5.974 12.220 1.00 97.06 121 GLN A N 1
ATOM 888 C CA . GLN A 1 121 ? -9.911 -7.071 11.652 1.00 97.06 121 GLN A CA 1
ATOM 889 C C . GLN A 1 121 ? -9.351 -7.550 10.298 1.00 97.06 121 GLN A C 1
ATOM 891 O O . GLN A 1 121 ? -9.496 -8.725 9.968 1.00 97.06 121 GLN A O 1
ATOM 896 N N . SER A 1 122 ? -8.650 -6.686 9.550 1.00 97.75 122 SER A N 1
ATOM 897 C CA . SER A 1 122 ? -8.030 -7.062 8.272 1.00 97.75 122 SER A CA 1
ATOM 898 C C . SER A 1 122 ? -6.824 -7.986 8.390 1.00 97.75 122 SER A C 1
ATOM 900 O O . SER A 1 122 ? -6.518 -8.702 7.439 1.00 97.75 122 SER A O 1
ATOM 902 N N . CYS A 1 123 ? -6.184 -8.058 9.560 1.00 97.19 123 CYS A N 1
ATOM 903 C CA . CYS A 1 123 ? -5.064 -8.970 9.790 1.00 97.19 123 CYS A CA 1
ATOM 904 C C . CYS A 1 123 ? -5.464 -10.449 9.622 1.00 97.19 123 CYS A C 1
ATOM 906 O O . CYS A 1 123 ? -4.607 -11.289 9.375 1.00 97.19 123 CYS A O 1
ATOM 908 N N . GLN A 1 124 ? -6.760 -10.763 9.756 1.00 94.69 124 GLN A N 1
ATOM 909 C CA . GLN A 1 124 ? -7.317 -12.116 9.642 1.00 94.69 124 GLN A CA 1
ATOM 910 C C . GLN A 1 124 ? -8.011 -12.372 8.297 1.00 94.69 124 GLN A C 1
ATOM 912 O O . GLN A 1 124 ? -8.599 -13.428 8.098 1.00 94.69 124 GLN A O 1
ATOM 917 N N . TRP A 1 125 ? -7.973 -11.423 7.355 1.00 95.44 125 TRP A N 1
ATOM 918 C CA . TRP A 1 125 ? -8.637 -11.592 6.057 1.00 95.44 125 TRP A CA 1
ATOM 919 C C . TRP A 1 125 ? -8.016 -12.697 5.202 1.00 95.44 125 TRP A C 1
ATOM 921 O O . TRP A 1 125 ? -8.698 -13.290 4.369 1.00 95.44 125 TRP A O 1
ATOM 931 N N . ASN A 1 126 ? -6.726 -12.977 5.386 1.00 88.25 126 ASN A N 1
ATOM 932 C CA . ASN A 1 126 ? -6.056 -14.067 4.688 1.00 88.25 126 ASN A CA 1
ATOM 933 C C . ASN A 1 126 ? -6.423 -15.397 5.360 1.00 88.25 126 ASN A C 1
ATOM 935 O O . ASN A 1 126 ? -5.952 -15.697 6.451 1.00 88.25 126 ASN A O 1
ATOM 939 N N . GLY A 1 127 ? -7.276 -16.182 4.696 1.00 86.12 127 GLY A N 1
ATOM 940 C CA . GLY A 1 127 ? -7.782 -17.465 5.201 1.00 86.12 127 GLY A CA 1
ATOM 941 C C . GLY A 1 127 ? -9.174 -17.401 5.836 1.00 86.12 127 GLY A C 1
ATOM 942 O O . GLY A 1 127 ? -9.724 -18.448 6.171 1.00 86.12 127 GLY A O 1
ATOM 943 N N . ALA A 1 128 ? -9.767 -16.210 5.968 1.00 93.38 128 ALA A N 1
ATOM 944 C CA . ALA A 1 128 ? -11.176 -16.069 6.330 1.00 93.38 128 ALA A CA 1
ATOM 945 C C . ALA A 1 128 ? -12.092 -16.580 5.206 1.00 93.38 128 ALA A C 1
ATOM 947 O O . ALA A 1 128 ? -11.731 -16.533 4.027 1.00 93.38 128 ALA A O 1
ATOM 948 N N . THR A 1 129 ? -13.298 -17.029 5.565 1.00 95.69 129 THR A N 1
ATOM 949 C CA . THR A 1 129 ? -14.355 -17.235 4.565 1.00 95.69 129 THR A CA 1
ATOM 950 C C . THR A 1 129 ? -14.805 -15.888 4.004 1.00 95.69 129 THR A C 1
ATOM 952 O O . THR A 1 129 ? -14.621 -14.846 4.644 1.00 95.69 129 THR A O 1
ATOM 955 N N . TYR A 1 130 ? -15.416 -15.905 2.820 1.00 95.94 130 TYR A N 1
ATOM 956 C CA . TYR A 1 130 ? -15.910 -14.685 2.187 1.00 95.94 130 TYR A CA 1
ATOM 957 C C . TYR A 1 130 ? -16.935 -13.960 3.077 1.00 95.94 130 TYR A C 1
ATOM 959 O O . TYR A 1 130 ? -16.852 -12.749 3.244 1.00 95.94 130 TYR A O 1
ATOM 967 N N . GLU A 1 131 ? -17.826 -14.696 3.744 1.00 96.62 131 GLU A N 1
ATOM 968 C CA . GLU A 1 131 ? -18.850 -14.139 4.638 1.00 96.62 131 GLU A CA 1
ATOM 969 C C . GLU A 1 131 ? -18.224 -13.491 5.881 1.00 96.62 131 GLU A C 1
ATOM 971 O O . GLU A 1 131 ? -18.620 -12.400 6.296 1.00 96.62 131 GLU A O 1
ATOM 976 N N . ALA A 1 132 ? -17.215 -14.143 6.473 1.00 96.56 132 ALA A N 1
ATOM 977 C CA . ALA A 1 132 ? -16.490 -13.597 7.616 1.00 96.56 132 ALA A CA 1
ATOM 978 C C . ALA A 1 132 ? -15.724 -12.324 7.234 1.00 96.56 132 ALA A C 1
ATOM 980 O O . ALA A 1 132 ? -15.687 -11.374 8.012 1.00 96.56 132 ALA A O 1
ATOM 981 N N . TYR A 1 133 ? -15.141 -12.291 6.035 1.00 97.69 133 TYR A N 1
ATOM 982 C CA . TYR A 1 133 ? -14.512 -11.107 5.464 1.00 97.69 133 TYR A CA 1
ATOM 983 C C . TYR A 1 133 ? -15.525 -9.971 5.248 1.00 97.69 133 TYR A C 1
ATOM 985 O O . TYR A 1 133 ? -15.320 -8.860 5.745 1.00 97.69 133 TYR A O 1
ATOM 993 N N . GLU A 1 134 ? -16.632 -10.250 4.564 1.00 97.44 134 GLU A N 1
ATOM 994 C CA . GLU A 1 134 ? -17.652 -9.267 4.193 1.00 97.44 134 GLU A CA 1
ATOM 995 C C . GLU A 1 134 ? -18.273 -8.601 5.428 1.00 97.44 134 GLU A C 1
ATOM 997 O O . GLU A 1 134 ? -18.408 -7.376 5.479 1.00 97.44 134 GLU A O 1
ATOM 1002 N N . ALA A 1 135 ? -18.525 -9.376 6.488 1.00 97.31 135 ALA A N 1
ATOM 1003 C CA . ALA A 1 135 ? -19.037 -8.868 7.759 1.00 97.31 135 ALA A CA 1
ATOM 1004 C C . ALA A 1 135 ? -18.134 -7.797 8.406 1.00 97.31 135 ALA A C 1
ATOM 1006 O O . ALA A 1 135 ? -18.613 -6.952 9.167 1.00 97.31 135 ALA A O 1
ATOM 1007 N N . THR A 1 136 ? -16.828 -7.794 8.110 1.00 97.81 136 THR A N 1
ATOM 1008 C CA . THR A 1 136 ? -15.904 -6.777 8.638 1.00 97.81 136 THR A CA 1
ATOM 1009 C C . THR A 1 136 ? -16.044 -5.432 7.917 1.00 97.81 136 THR A C 1
ATOM 1011 O O . THR A 1 136 ? -15.871 -4.377 8.528 1.00 97.81 136 THR A O 1
ATOM 1014 N N . LEU A 1 137 ? -16.442 -5.419 6.641 1.00 97.88 137 LEU A N 1
ATOM 1015 C CA . LEU A 1 137 ? -16.392 -4.221 5.794 1.00 97.88 137 LEU A CA 1
ATOM 1016 C C . LEU A 1 137 ? -17.250 -3.061 6.320 1.00 97.88 137 LEU A C 1
ATOM 1018 O O . LEU A 1 137 ? -16.855 -1.896 6.211 1.00 97.88 137 LEU A O 1
ATOM 1022 N N . ALA A 1 138 ? -18.372 -3.358 6.979 1.00 95.88 138 ALA A N 1
ATOM 1023 C CA . ALA A 1 138 ? -19.249 -2.351 7.579 1.00 95.88 138 ALA A CA 1
ATOM 1024 C C . ALA A 1 138 ? -18.546 -1.489 8.650 1.00 95.88 138 ALA A C 1
ATOM 1026 O O . ALA A 1 138 ? -18.888 -0.318 8.834 1.00 95.88 138 ALA A O 1
ATOM 1027 N N . ALA A 1 139 ? -17.530 -2.027 9.333 1.00 96.69 139 ALA A N 1
ATOM 1028 C CA . ALA A 1 139 ? -16.773 -1.304 10.355 1.00 96.69 139 ALA A CA 1
ATOM 1029 C C . ALA A 1 139 ? -15.675 -0.395 9.774 1.00 96.69 139 ALA A C 1
ATOM 1031 O O . ALA A 1 139 ? -15.102 0.425 10.506 1.00 96.69 139 ALA A O 1
ATOM 1032 N N . LEU A 1 140 ? -15.388 -0.489 8.468 1.00 97.56 140 LEU A N 1
ATOM 1033 C CA . LEU A 1 140 ? -14.504 0.461 7.804 1.00 97.56 140 LEU A CA 1
ATOM 1034 C C . LEU A 1 140 ? -15.119 1.863 7.844 1.00 97.56 140 LEU A C 1
ATOM 1036 O O . LEU A 1 140 ? -16.323 2.045 7.684 1.00 97.56 140 LEU A O 1
ATOM 1040 N N . LYS A 1 141 ? -14.280 2.869 8.076 1.00 95.56 141 LYS A N 1
ATOM 1041 C CA . LYS A 1 141 ? -14.659 4.277 8.185 1.00 95.56 141 LYS A CA 1
ATOM 1042 C C . LYS A 1 141 ? -13.721 5.102 7.326 1.00 95.56 141 LYS A C 1
ATOM 1044 O O . LYS A 1 141 ? -12.651 4.639 6.943 1.00 95.56 141 LYS A O 1
ATOM 1049 N N . ASN A 1 142 ? -14.083 6.363 7.140 1.00 94.56 142 ASN A N 1
ATOM 1050 C CA . ASN A 1 142 ? -13.304 7.344 6.398 1.00 94.56 142 ASN A CA 1
ATOM 1051 C C . ASN A 1 142 ? -11.794 7.339 6.715 1.00 94.56 142 ASN A C 1
ATOM 1053 O O . ASN A 1 142 ? -10.973 7.358 5.802 1.00 94.56 142 ASN A O 1
ATOM 1057 N N . LYS A 1 143 ? -11.427 7.219 7.998 1.00 93.50 143 LYS A N 1
ATOM 1058 C CA . LYS A 1 143 ? -10.025 7.187 8.446 1.00 93.50 143 LYS A CA 1
ATOM 1059 C C . LYS A 1 143 ? -9.192 6.033 7.862 1.00 93.50 143 LYS A C 1
ATOM 1061 O O . LYS A 1 143 ? -7.972 6.115 7.883 1.00 93.50 143 LYS A O 1
ATOM 1066 N N . HIS A 1 144 ? -9.827 4.968 7.364 1.00 96.12 144 HIS A N 1
ATOM 1067 C CA . HIS A 1 144 ? -9.153 3.831 6.726 1.00 96.12 144 HIS A CA 1
ATOM 1068 C C . HIS A 1 144 ? -9.054 3.979 5.199 1.00 96.12 144 HIS A C 1
ATOM 1070 O O . HIS A 1 144 ? -8.439 3.141 4.554 1.00 96.12 144 HIS A O 1
ATOM 1076 N N . SER A 1 145 ? -9.665 5.007 4.599 1.00 93.75 145 SER A N 1
ATOM 1077 C CA . SER A 1 145 ? -9.759 5.151 3.137 1.00 93.75 145 SER A CA 1
ATOM 1078 C C . SER A 1 145 ? -8.400 5.062 2.438 1.00 93.75 145 SER A C 1
ATOM 1080 O O . SER A 1 145 ? -8.285 4.356 1.441 1.00 93.75 145 SER A O 1
ATOM 1082 N N . ASN A 1 146 ? -7.360 5.700 2.987 1.00 92.12 146 ASN A N 1
ATOM 1083 C CA . ASN A 1 146 ? -6.017 5.666 2.406 1.00 92.12 146 ASN A CA 1
ATOM 1084 C C . ASN A 1 146 ? -5.418 4.246 2.389 1.00 92.12 146 ASN A C 1
ATOM 1086 O O . ASN A 1 146 ? -4.925 3.783 1.364 1.00 92.12 146 ASN A O 1
ATOM 1090 N N . THR A 1 147 ? -5.507 3.511 3.501 1.00 96.31 147 THR A N 1
ATOM 1091 C CA . THR A 1 147 ? -4.960 2.147 3.578 1.00 96.31 147 THR A CA 1
ATOM 1092 C C . THR A 1 147 ? -5.798 1.135 2.805 1.00 96.31 147 THR A C 1
ATOM 1094 O O . THR A 1 147 ? -5.240 0.207 2.228 1.00 96.31 147 THR A O 1
ATOM 1097 N N . VAL A 1 148 ? -7.115 1.340 2.707 1.00 97.75 148 VAL A N 1
ATOM 1098 C CA . VAL A 1 148 ? -8.000 0.548 1.838 1.00 97.75 148 VAL A CA 1
ATOM 1099 C C . VAL A 1 148 ? -7.674 0.774 0.358 1.00 97.75 148 VAL A C 1
ATOM 1101 O O . VAL A 1 148 ? -7.607 -0.192 -0.404 1.00 97.75 148 VAL A O 1
ATOM 1104 N N . TYR A 1 149 ? -7.426 2.021 -0.052 1.00 95.12 149 TYR A N 1
ATOM 1105 C CA . TYR A 1 149 ? -6.997 2.343 -1.415 1.00 95.12 149 TYR A CA 1
ATOM 1106 C C . TYR A 1 149 ? -5.662 1.671 -1.749 1.00 95.12 149 TYR A C 1
ATOM 1108 O O . TYR A 1 149 ? -5.578 0.936 -2.732 1.00 95.12 149 TYR A O 1
ATOM 1116 N N . ALA A 1 150 ? -4.649 1.845 -0.892 1.00 96.56 150 ALA A N 1
ATOM 1117 C CA . ALA A 1 150 ? -3.338 1.230 -1.078 1.00 96.56 150 ALA A CA 1
ATOM 1118 C C . ALA A 1 150 ? -3.421 -0.305 -1.139 1.00 96.56 150 ALA A C 1
ATOM 1120 O O . ALA A 1 150 ? -2.818 -0.912 -2.021 1.00 96.56 150 ALA A O 1
ATOM 1121 N N . TYR A 1 151 ? -4.212 -0.933 -0.255 1.00 98.44 151 TYR A N 1
ATOM 1122 C CA . TYR A 1 151 ? -4.483 -2.376 -0.287 1.00 98.44 151 TYR A CA 1
ATOM 1123 C C . TYR A 1 151 ? -5.079 -2.804 -1.623 1.00 98.44 151 TYR A C 1
ATOM 1125 O O . TYR A 1 151 ? -4.584 -3.740 -2.247 1.0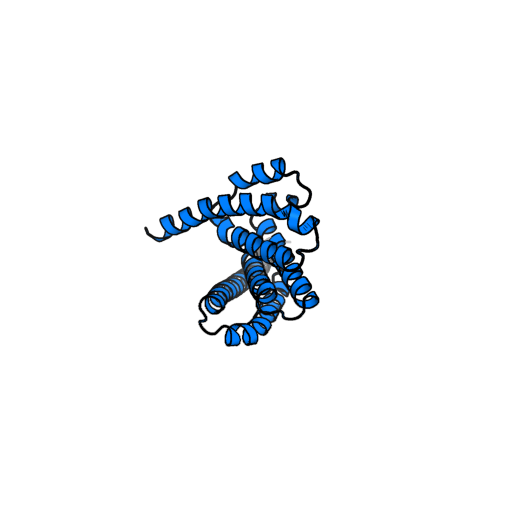0 98.44 151 TYR A O 1
ATOM 1133 N N . SER A 1 152 ? -6.109 -2.094 -2.082 1.00 97.44 152 SER A N 1
ATOM 1134 C CA . SER A 1 152 ? -6.820 -2.439 -3.311 1.00 97.44 152 SER A CA 1
ATOM 1135 C C . SER A 1 152 ? -5.918 -2.313 -4.539 1.00 97.44 152 SER A C 1
ATOM 1137 O O . SER A 1 152 ? -5.831 -3.244 -5.335 1.00 97.44 152 SER A O 1
ATOM 1139 N N . VAL A 1 153 ? -5.187 -1.202 -4.670 1.00 95.94 153 VAL A N 1
ATOM 1140 C CA . VAL A 1 153 ? -4.263 -0.971 -5.793 1.00 95.94 153 VAL A CA 1
ATOM 1141 C C . VAL A 1 153 ? -3.118 -1.982 -5.790 1.00 95.94 153 VAL A C 1
ATOM 1143 O O . VAL A 1 153 ? -2.798 -2.539 -6.839 1.00 95.94 153 VAL A O 1
ATOM 1146 N N . ALA A 1 154 ? -2.524 -2.262 -4.627 1.00 98.38 154 ALA A N 1
ATOM 1147 C CA . ALA A 1 154 ? -1.432 -3.223 -4.521 1.00 98.38 154 ALA A CA 1
ATOM 1148 C C . ALA A 1 154 ? -1.868 -4.646 -4.879 1.00 98.38 154 ALA A C 1
ATOM 1150 O O . ALA A 1 154 ? -1.169 -5.334 -5.622 1.00 98.38 154 ALA A O 1
ATOM 1151 N N . TRP A 1 155 ? -3.046 -5.069 -4.420 1.00 98.25 155 TRP A N 1
ATOM 1152 C CA . TRP A 1 155 ? -3.597 -6.367 -4.787 1.00 98.25 155 TRP A CA 1
ATOM 1153 C C . TRP A 1 155 ? -3.985 -6.457 -6.264 1.00 98.25 155 TRP A C 1
ATOM 1155 O O . TRP A 1 155 ? -3.698 -7.469 -6.893 1.00 98.25 155 TRP A O 1
ATOM 1165 N N . LEU A 1 156 ? -4.580 -5.419 -6.854 1.00 97.88 156 LEU A N 1
ATOM 1166 C CA . LEU A 1 156 ? -4.887 -5.415 -8.290 1.00 97.88 156 LEU A CA 1
ATOM 1167 C C . LEU A 1 156 ? -3.615 -5.461 -9.148 1.00 97.88 156 LEU A C 1
ATOM 1169 O O . LEU A 1 156 ? -3.561 -6.196 -10.134 1.00 97.88 156 LEU A O 1
ATOM 1173 N N . ALA A 1 157 ? -2.574 -4.722 -8.754 1.00 97.81 157 ALA A N 1
ATOM 1174 C CA . ALA A 1 157 ? -1.263 -4.783 -9.395 1.00 97.81 157 ALA A CA 1
ATOM 1175 C C . ALA A 1 157 ? -0.653 -6.188 -9.294 1.00 97.81 157 ALA A C 1
ATOM 1177 O O . ALA A 1 157 ? -0.147 -6.705 -10.287 1.00 97.81 157 ALA A O 1
ATOM 1178 N N . TYR A 1 158 ? -0.756 -6.819 -8.122 1.00 98.44 158 TYR A N 1
ATOM 1179 C CA . TYR A 1 158 ? -0.315 -8.192 -7.898 1.00 98.44 158 TYR A CA 1
ATOM 1180 C C . TYR A 1 158 ? -1.063 -9.205 -8.769 1.00 98.44 158 TYR A C 1
ATOM 1182 O O . TYR A 1 158 ? -0.439 -10.016 -9.444 1.00 98.44 158 TYR A O 1
ATOM 1190 N N . ILE A 1 159 ? -2.395 -9.131 -8.813 1.00 97.88 159 ILE A N 1
ATOM 1191 C CA . ILE A 1 159 ? -3.222 -10.022 -9.637 1.00 97.88 159 ILE A CA 1
ATOM 1192 C C . ILE A 1 159 ? -2.862 -9.879 -11.116 1.00 97.88 159 ILE A C 1
ATOM 1194 O O . ILE A 1 159 ? -2.758 -10.873 -11.826 1.00 97.88 159 ILE A O 1
ATOM 1198 N N . ARG A 1 160 ? -2.626 -8.651 -11.590 1.00 96.00 160 ARG A N 1
ATOM 1199 C CA . ARG A 1 160 ? -2.222 -8.405 -12.979 1.00 96.00 160 ARG A CA 1
ATOM 1200 C C . ARG A 1 160 ? -0.904 -9.102 -13.329 1.00 96.00 160 ARG A C 1
ATOM 1202 O O . ARG A 1 160 ? -0.786 -9.655 -14.419 1.00 96.00 160 ARG A O 1
ATOM 1209 N N . THR A 1 161 ? 0.083 -9.056 -12.436 1.00 96.88 161 THR A N 1
ATOM 1210 C CA . THR A 1 161 ? 1.411 -9.657 -12.654 1.00 96.88 161 THR A CA 1
ATOM 1211 C C . THR A 1 161 ? 1.464 -11.156 -12.345 1.00 96.88 161 THR A C 1
ATOM 1213 O O . THR A 1 161 ? 2.431 -11.796 -12.742 1.00 96.88 161 THR A O 1
ATOM 1216 N N . HIS A 1 162 ? 0.428 -11.705 -11.701 1.00 96.69 162 HIS A N 1
ATOM 1217 C CA . HIS A 1 162 ? 0.253 -13.125 -11.359 1.00 96.69 162 HIS A CA 1
ATOM 1218 C C . HIS A 1 162 ? -1.064 -13.669 -11.933 1.00 96.69 162 HIS A C 1
ATOM 1220 O O . HIS A 1 162 ? -1.804 -14.399 -11.275 1.00 96.69 162 HIS A O 1
ATOM 1226 N N . SER A 1 163 ? -1.409 -13.258 -13.155 1.00 94.12 163 SER A N 1
ATOM 1227 C CA . SER A 1 163 ? -2.689 -13.616 -13.789 1.00 94.12 163 SER A CA 1
ATOM 1228 C C . SER A 1 163 ? -2.801 -15.100 -14.158 1.00 94.12 163 SER A C 1
ATOM 1230 O O . SER A 1 163 ? -3.895 -15.583 -14.441 1.00 94.12 163 SER A O 1
ATOM 1232 N N . ASP A 1 164 ? -1.686 -15.826 -14.124 1.00 94.88 164 ASP A N 1
ATOM 1233 C CA . ASP A 1 164 ? -1.582 -17.276 -14.256 1.00 94.88 164 ASP A CA 1
ATOM 1234 C C . ASP A 1 164 ? -1.804 -18.032 -12.929 1.00 94.88 164 ASP A C 1
ATOM 1236 O O . ASP A 1 164 ? -2.029 -19.245 -12.948 1.00 94.88 164 ASP A O 1
ATOM 1240 N N . ASP A 1 165 ? -1.805 -17.340 -11.782 1.00 96.19 165 ASP A N 1
ATOM 1241 C CA . ASP A 1 165 ? -2.131 -17.922 -10.478 1.00 96.19 165 ASP A CA 1
ATOM 1242 C C . ASP A 1 165 ? -3.628 -17.785 -10.159 1.00 96.19 165 ASP A C 1
ATOM 1244 O O . ASP A 1 165 ? -4.144 -16.727 -9.784 1.00 96.19 165 ASP A O 1
ATOM 1248 N N . TRP A 1 166 ? -4.339 -18.911 -10.216 1.00 94.69 166 TRP A N 1
ATOM 1249 C CA . TRP A 1 166 ? -5.752 -18.995 -9.845 1.00 94.69 166 TRP A CA 1
ATOM 1250 C C . TRP A 1 166 ? -6.040 -18.529 -8.412 1.00 94.69 166 TRP 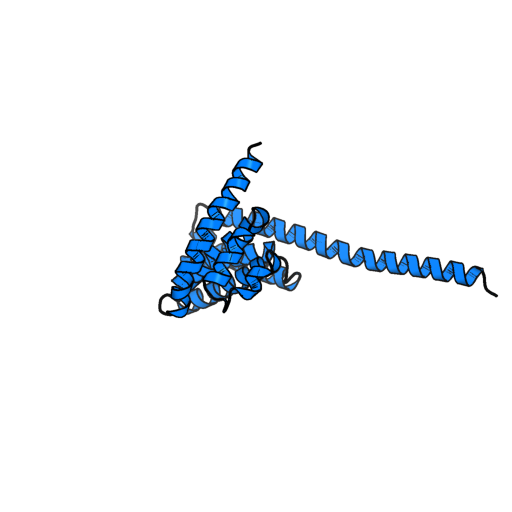A C 1
ATOM 1252 O O . TRP A 1 166 ? -7.136 -18.031 -8.146 1.00 94.69 166 TRP A O 1
ATOM 1262 N N . LYS A 1 167 ? -5.081 -18.646 -7.483 1.00 93.44 167 LYS A N 1
ATOM 1263 C CA . LYS A 1 167 ? -5.241 -18.139 -6.111 1.00 93.44 167 LYS A CA 1
ATOM 1264 C C . LYS A 1 167 ? -5.255 -16.614 -6.073 1.00 93.44 167 LYS A C 1
ATOM 1266 O O . LYS A 1 167 ? -6.011 -16.047 -5.287 1.00 93.44 167 LYS A O 1
ATOM 1271 N N . ALA A 1 168 ? -4.468 -15.957 -6.927 1.00 95.50 168 ALA A N 1
ATOM 1272 C CA . ALA A 1 168 ? -4.499 -14.507 -7.066 1.00 95.50 168 ALA A CA 1
ATOM 1273 C C . ALA A 1 168 ? -5.850 -14.058 -7.646 1.00 95.50 168 ALA A C 1
ATOM 1275 O O . ALA A 1 168 ? -6.515 -13.195 -7.071 1.00 95.50 168 ALA A O 1
ATOM 1276 N N . LEU A 1 169 ? -6.317 -14.714 -8.716 1.00 96.38 169 LEU A N 1
ATOM 1277 C CA . LEU A 1 169 ? -7.622 -14.428 -9.330 1.00 96.38 169 LEU A CA 1
ATOM 1278 C C . LEU A 1 169 ? -8.797 -14.614 -8.356 1.00 96.38 169 LEU A C 1
ATOM 1280 O O . LEU A 1 169 ? -9.728 -13.810 -8.355 1.00 96.38 169 LEU A O 1
ATOM 1284 N N . ALA A 1 170 ? -8.740 -15.616 -7.474 1.00 94.75 170 ALA A N 1
ATOM 1285 C CA . ALA A 1 170 ? -9.776 -15.869 -6.468 1.00 94.75 170 ALA A CA 1
ATOM 1286 C C . ALA A 1 170 ? -9.971 -14.712 -5.464 1.00 94.75 170 ALA A C 1
ATOM 1288 O O . ALA A 1 170 ? -10.982 -14.663 -4.760 1.00 94.75 170 ALA A O 1
ATOM 1289 N N . LYS A 1 171 ? -9.036 -13.752 -5.397 1.00 95.56 171 LYS A N 1
ATOM 1290 C CA . LYS A 1 171 ? -9.165 -12.559 -4.552 1.00 95.56 171 LYS A CA 1
ATOM 1291 C C . LYS A 1 171 ? -10.048 -11.468 -5.172 1.00 95.56 171 LYS A C 1
ATOM 1293 O O . LYS A 1 171 ? -10.510 -10.600 -4.435 1.00 95.56 171 LYS A O 1
ATOM 1298 N N . LEU A 1 172 ? -10.335 -11.518 -6.477 1.00 96.75 172 LEU A N 1
ATOM 1299 C CA . LEU A 1 172 ? -11.107 -10.483 -7.181 1.00 96.75 172 LEU A CA 1
ATOM 1300 C C . LEU A 1 172 ? -12.465 -10.153 -6.527 1.00 96.75 172 LEU A C 1
ATOM 1302 O O . LEU A 1 172 ? -12.694 -8.968 -6.289 1.00 96.75 172 LEU A O 1
ATOM 1306 N N . PRO A 1 173 ? -13.312 -11.125 -6.122 1.00 96.38 173 PRO A N 1
ATOM 1307 C CA . PRO A 1 173 ? -14.588 -10.810 -5.468 1.00 96.38 173 PRO A CA 1
ATOM 1308 C C . PRO A 1 173 ? -14.419 -10.067 -4.136 1.00 96.38 173 PRO A C 1
ATOM 1310 O O . PRO A 1 173 ? -15.199 -9.182 -3.801 1.00 96.38 173 PRO A O 1
ATOM 1313 N N . HIS A 1 174 ? -13.359 -10.381 -3.382 1.00 97.38 174 HIS A N 1
ATOM 1314 C CA . HIS A 1 174 ? -13.058 -9.677 -2.135 1.00 97.38 174 HIS A CA 1
ATOM 1315 C C . HIS A 1 174 ? -12.675 -8.221 -2.420 1.00 97.38 174 HIS A C 1
ATOM 1317 O O . HIS A 1 174 ? -13.129 -7.313 -1.732 1.00 97.38 174 HIS A O 1
ATOM 1323 N N . LEU A 1 175 ? -11.852 -7.982 -3.448 1.00 97.38 175 LEU A N 1
ATOM 1324 C CA . LEU A 1 175 ? -11.457 -6.626 -3.836 1.00 97.38 175 LEU A CA 1
ATOM 1325 C C . LEU A 1 175 ? -12.632 -5.811 -4.371 1.00 97.38 175 LEU A C 1
ATOM 1327 O O . LEU A 1 175 ? -12.709 -4.626 -4.072 1.00 97.38 175 LEU A O 1
ATOM 1331 N N . GLU A 1 176 ? -13.552 -6.426 -5.112 1.00 97.62 176 GLU A N 1
ATOM 1332 C CA . GLU A 1 176 ? -14.774 -5.767 -5.579 1.00 97.62 176 GLU A CA 1
ATOM 1333 C C . GLU A 1 176 ? -15.620 -5.262 -4.400 1.00 97.62 176 GLU A C 1
ATOM 1335 O O . GLU A 1 176 ? -15.917 -4.068 -4.317 1.00 97.62 176 GLU A O 1
ATOM 1340 N N . ALA A 1 177 ? -15.911 -6.131 -3.426 1.00 98.19 177 ALA A N 1
ATOM 1341 C CA . ALA A 1 177 ? -16.639 -5.749 -2.216 1.00 98.19 177 ALA A CA 1
ATOM 1342 C C . ALA A 1 177 ? -15.903 -4.658 -1.411 1.00 98.19 177 ALA A C 1
ATOM 1344 O O . ALA A 1 177 ? -16.520 -3.697 -0.937 1.00 98.19 177 ALA A O 1
ATOM 1345 N N . LEU A 1 178 ? -14.571 -4.756 -1.299 1.00 98.19 178 LEU A N 1
ATOM 1346 C CA . LEU A 1 178 ? -13.754 -3.732 -0.644 1.00 98.19 178 LEU A CA 1
ATOM 1347 C C . LEU A 1 178 ? -13.851 -2.376 -1.343 1.00 98.19 178 LEU A C 1
ATOM 1349 O O . LEU A 1 178 ? -13.936 -1.347 -0.673 1.00 98.19 178 LEU A O 1
ATOM 1353 N N . LEU A 1 179 ? -13.809 -2.370 -2.676 1.00 97.38 179 LEU A N 1
ATOM 1354 C CA . LEU A 1 179 ? -13.848 -1.162 -3.493 1.00 97.38 179 LEU A CA 1
ATOM 1355 C C . LEU A 1 179 ? -15.226 -0.496 -3.453 1.00 97.38 179 LEU A C 1
ATOM 1357 O O . LEU A 1 179 ? -15.294 0.729 -3.355 1.00 97.38 179 LEU A O 1
ATOM 1361 N N . HIS A 1 180 ? -16.313 -1.271 -3.429 1.00 96.88 180 HIS A N 1
ATOM 1362 C CA . HIS A 1 180 ? -17.647 -0.728 -3.157 1.00 96.88 180 HIS A CA 1
ATOM 1363 C C . HIS A 1 180 ? -17.678 -0.011 -1.806 1.00 96.88 180 HIS A C 1
ATOM 1365 O O . HIS A 1 180 ? -18.058 1.159 -1.731 1.00 96.88 180 HIS A O 1
ATOM 1371 N N . ARG A 1 181 ? -17.159 -0.653 -0.751 1.00 96.88 181 ARG A N 1
ATOM 1372 C CA . ARG A 1 181 ? -17.063 -0.015 0.566 1.00 96.88 181 ARG A CA 1
ATOM 1373 C C . ARG A 1 181 ? -16.150 1.212 0.560 1.00 96.88 181 ARG A C 1
ATOM 1375 O O . ARG A 1 181 ? -16.435 2.193 1.246 1.00 96.88 181 ARG A O 1
ATOM 1382 N N . TYR A 1 182 ? -15.053 1.173 -0.193 1.00 96.25 182 TYR A N 1
ATOM 1383 C CA . TYR A 1 182 ? -14.127 2.293 -0.340 1.00 96.25 182 TYR A CA 1
ATOM 1384 C C . TYR A 1 182 ? -14.822 3.535 -0.903 1.00 96.25 182 TYR A C 1
ATOM 1386 O O . TYR A 1 182 ? -14.647 4.621 -0.348 1.00 96.25 182 TYR A O 1
ATOM 1394 N N . ILE A 1 183 ? -15.631 3.386 -1.956 1.00 94.62 183 ILE A N 1
ATOM 1395 C CA . ILE A 1 183 ? -16.369 4.501 -2.566 1.00 94.62 183 ILE A CA 1
ATOM 1396 C C . ILE A 1 183 ? -17.251 5.181 -1.509 1.00 94.62 183 ILE A C 1
ATOM 1398 O O . ILE A 1 183 ? -17.100 6.381 -1.275 1.00 94.62 183 ILE A O 1
ATOM 1402 N N . GLU A 1 184 ? -18.043 4.403 -0.764 1.00 93.44 184 GLU A N 1
ATOM 1403 C CA . GLU A 1 184 ? -18.917 4.909 0.305 1.00 93.44 184 GLU A CA 1
ATOM 1404 C C . GLU A 1 184 ? -18.159 5.716 1.373 1.00 93.44 184 GLU A C 1
ATOM 1406 O O . GLU A 1 184 ? -18.586 6.801 1.776 1.00 93.44 184 GLU A O 1
ATOM 1411 N N . ILE A 1 185 ? -17.019 5.202 1.853 1.00 93.44 185 ILE A N 1
ATOM 1412 C CA . ILE A 1 185 ? -16.257 5.863 2.924 1.00 93.44 185 ILE A CA 1
ATOM 1413 C C . ILE A 1 185 ? -15.374 7.009 2.413 1.00 93.44 185 ILE A C 1
ATOM 1415 O O . ILE A 1 185 ? -14.996 7.873 3.213 1.00 93.44 185 ILE A O 1
ATOM 1419 N N . SER A 1 186 ? -15.021 7.021 1.123 1.00 85.31 186 SER A N 1
ATOM 1420 C CA . SER A 1 186 ? -14.156 8.033 0.503 1.00 85.31 186 SER A CA 1
ATOM 1421 C C . SER A 1 186 ? -14.922 9.294 0.096 1.00 85.31 186 SER A C 1
ATOM 1423 O O . SER A 1 186 ? -14.418 10.402 0.290 1.00 85.31 186 SER A O 1
ATOM 1425 N N . ASP A 1 187 ? -16.166 9.170 -0.369 1.00 76.56 187 ASP A N 1
ATOM 1426 C CA . ASP A 1 187 ? -16.977 10.331 -0.747 1.00 76.56 187 ASP A CA 1
ATOM 1427 C C . ASP A 1 187 ? -17.483 11.109 0.476 1.00 76.56 187 ASP A C 1
ATOM 1429 O O . ASP A 1 187 ? -17.509 12.342 0.458 1.00 76.56 187 ASP A O 1
ATOM 1433 N N . ALA A 1 188 ? -17.713 10.428 1.606 1.00 62.53 188 ALA A N 1
ATOM 1434 C CA . ALA A 1 188 ? -17.904 11.088 2.900 1.00 62.53 188 ALA A CA 1
ATOM 1435 C C . ALA A 1 188 ? -16.715 12.003 3.280 1.00 62.53 188 ALA A C 1
ATOM 1437 O O . ALA A 1 188 ? -16.905 13.040 3.918 1.00 62.53 188 ALA A O 1
ATOM 1438 N N . ALA A 1 189 ? -15.486 11.673 2.850 1.00 57.28 189 ALA A N 1
ATOM 1439 C CA . ALA A 1 189 ? -14.302 12.517 3.068 1.00 57.28 189 ALA A CA 1
ATOM 1440 C C . ALA A 1 189 ? -14.408 13.832 2.299 1.00 57.28 189 ALA A C 1
ATOM 1442 O O . ALA A 1 189 ? -14.146 14.900 2.848 1.00 57.28 189 ALA A O 1
ATOM 1443 N N . LYS A 1 190 ? -14.779 13.740 1.016 1.00 57.25 190 LYS A N 1
ATOM 1444 C CA . LYS A 1 190 ? -14.874 14.895 0.117 1.00 57.25 190 LYS A CA 1
ATOM 1445 C C . LYS A 1 190 ? -15.969 15.855 0.580 1.00 57.25 190 LYS A C 1
ATOM 1447 O O . LYS A 1 190 ? -15.734 17.061 0.600 1.00 57.25 190 LYS A O 1
ATOM 1452 N N . ALA A 1 191 ? -17.106 15.323 1.036 1.00 56.12 191 ALA A N 1
ATOM 1453 C CA . ALA A 1 191 ? -18.204 16.112 1.598 1.00 56.12 191 ALA A CA 1
ATOM 1454 C C . ALA A 1 191 ? -17.816 16.852 2.893 1.00 56.12 191 ALA A C 1
ATOM 1456 O O . ALA A 1 191 ? -18.266 17.965 3.127 1.00 56.12 191 ALA A O 1
ATOM 1457 N N . THR A 1 192 ? -16.938 16.272 3.718 1.00 51.91 192 THR A N 1
ATOM 1458 C CA . THR A 1 192 ? -16.490 16.901 4.977 1.00 51.91 192 THR A CA 1
AT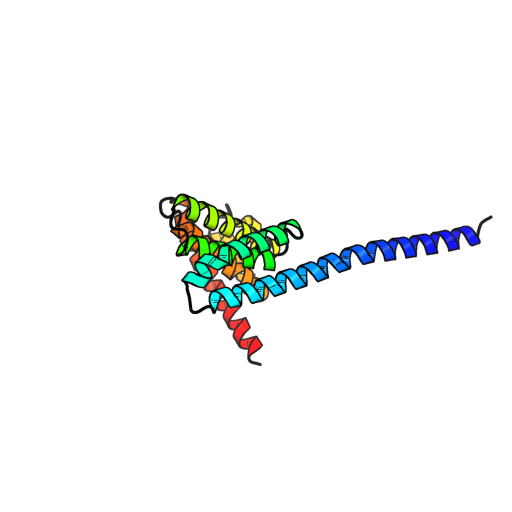OM 1459 C C . THR A 1 192 ? -15.388 17.948 4.755 1.00 51.91 192 THR A C 1
ATOM 1461 O O . THR A 1 192 ? -15.195 18.823 5.586 1.00 51.91 192 THR A O 1
ATOM 1464 N N . ARG A 1 193 ? -14.649 17.873 3.637 1.00 50.47 193 ARG A N 1
ATOM 1465 C CA . ARG A 1 193 ? -13.560 18.807 3.279 1.00 50.47 193 ARG A CA 1
ATOM 1466 C C . ARG A 1 193 ? -14.035 20.034 2.482 1.00 50.47 193 ARG A C 1
ATOM 1468 O O . ARG A 1 193 ? -13.217 20.887 2.155 1.00 50.47 193 ARG A O 1
ATOM 1475 N N . SER A 1 194 ? -15.318 20.072 2.118 1.00 44.06 194 SER A N 1
ATOM 1476 C CA . SER A 1 194 ? -15.974 21.135 1.337 1.00 44.06 194 SER A CA 1
ATOM 1477 C C . SER A 1 194 ? -16.902 22.027 2.176 1.00 44.06 194 SER A C 1
ATOM 1479 O O . SER A 1 194 ? -17.577 22.896 1.625 1.00 44.06 194 SER A O 1
ATOM 1481 N N . ILE A 1 195 ? -16.899 21.827 3.497 1.00 39.06 195 ILE A N 1
ATOM 1482 C CA . ILE A 1 195 ? -17.536 22.664 4.524 1.00 39.06 195 ILE A CA 1
ATOM 1483 C C . ILE A 1 195 ? -16.417 23.304 5.344 1.00 39.06 195 ILE A C 1
ATOM 1485 O O . ILE A 1 195 ? -16.547 24.501 5.675 1.00 39.06 195 ILE A O 1
#

Sequence (195 aa):
MSIPYRLCLRVVQLALIGLLGLHTGCASLISNAASGLADQLSAAVTNQSDPETVRDGAPAYMLLLDGLLEGNPDDPKLLAAAASLYASYGAVFADNPNRAARLTERARHYAERALCISYAQSCQWNGATYEAYEATLAALKNKHSNTVYAYSVAWLAYIRTHSDDWKALAKLPHLEALLHRYIEISDAAKATRSI

Mean predicted aligned error: 8.4 Å

InterPro domains:
  IPR031823 TRAP transporter T-component [PF16811] (47-184)
  IPR038537 TRAP transporter T-component superfamily [G3DSA:1.25.40.920] (40-188)